Protein 8YEK (pdb70)

Secondary structure (DSSP, 8-state):
--HHHHHHHHHHHHHHHHHHHHHHHHHHH--TTTT--TTTTTS-GGGGHHHHHHHHHHHHHHHHHHHHH-SS--SHHHHTSTTHHHHHHHHHHHHHHHHHTT-SSHHHHHHHHHHHHHHHHHHHTS-TTHHHHHHHHHHHHHHHHHHHHHHHHHHHHHHHHHT--SHHHHHHHHHHHHHHHIIIIIHTHHHHHHHHSSSSS--S-HHHHHHHHHHHHHIIIIIHHHHHHHHHHTS-GGG-

B-factor: mean 72.35, std 12.86, range [10.11, 117.74]

InterPro domains:
  IPR001425 Archaeal/bacterial/fungal rhodopsins [PF01036] (45-233)
  IPR001425 Archaeal/bacterial/fungal rhodopsins [PR00251] (82-103)
  IPR001425 Archaeal/bacterial/fungal rhodopsins [PR00251] (181-199)
  IPR001425 Archaeal/bacterial/fungal rhodopsins [PR00251] (213-231)
  IPR001425 Archaeal/bacterial/fungal rhodopsins [PTHR28286] (66-281)
  IPR001425 Archaeal/bacterial/fungal rhodopsins [SM01021] (9-249)

Sequence (240 aa):
ASSAVITANWISFLAISASFIILLVISLRYKGPGGTESFYNGFKEQNMLTVFINLWCALAYFAKVLQSHSNDNGFAPLTVIPYVDYCTTCPLLTLDLLWCLDAPYKISSAVLVFTCLVIAVACSLAVAPFSYCWFAMGMVLFTFTYVFILSIVRQRLDFFTLCARDSNAKQSLKHLKTAVFIYFGIWLLFPLLWLLSYRAANVISNDINHIFHCILDVIAKSVYGFALLYFKMYFDKKLI

Foldseek 3Di:
DDPLLLVLLVVLLVLLVVLLVVLVVCQQPDQALVNPRNNPCVVVVLLCLLSVLSVLVSVLSVLVNVVVVDPDRGPCQSTPQPLSNVLVRVLSVQLSLCVLLVFPCSVVLSVLSSVLSVLLSCLVVDDPPVSVVSLVVSVVSVVVSLVVSVVRNVVSLVVLVVQQDDPLQVVLSVLSVVLVCLSNVLVVVVSVLCCDPCPPNHDDDPSVSSSSVSVSCSCNRSSNSVSSVSNSNRHDPVSD

Solvent-accessible surface area: 12789 Å² total; per-residue (Å²): 99,58,84,50,24,46,72,18,5,104,109,2,35,103,37,0,25,53,5,34,101,86,1,53,70,56,4,117,185,40,86,8,109,64,43,113,91,67,142,42,9,47,167,78,119,48,29,21,28,11,3,92,1,2,50,111,7,5,88,3,6,91,9,41,5,98,60,13,123,66,168,106,90,34,117,40,51,37,25,63,48,43,31,36,21,24,12,56,3,14,13,38,11,0,28,2,0,0,88,14,0,104,6,73,132,56,116,51,0,11,86,34,6,98,54,15,24,65,19,34,25,34,4,12,116,35,116,55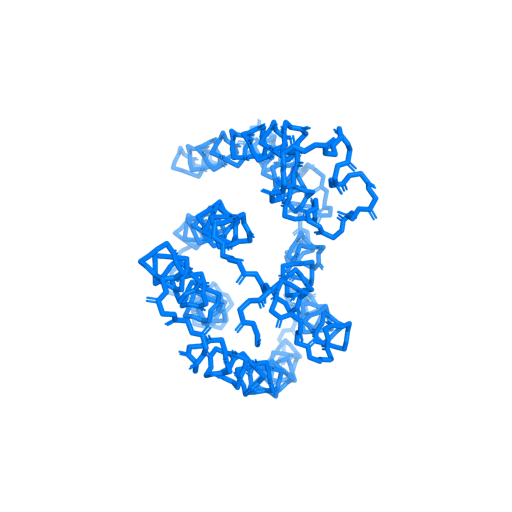,89,143,12,123,89,107,44,54,125,11,65,102,44,32,70,111,2,43,92,62,5,55,63,13,0,139,130,46,22,91,59,8,65,151,31,10,201,76,89,70,3,105,79,0,7,126,58,0,94,69,0,15,141,14,7,15,26,25,36,90,66,36,33,92,15,16,77,58,2,136,52,48,56,105,105,31,48,124,62,72,21,36,45,93,30,5,86,18,6,34,62,8,11,11,74,2,2,71,9,0,24,65,0,45,50,98,10,66,94,170,53,148

Radius of gyration: 18.87 Å;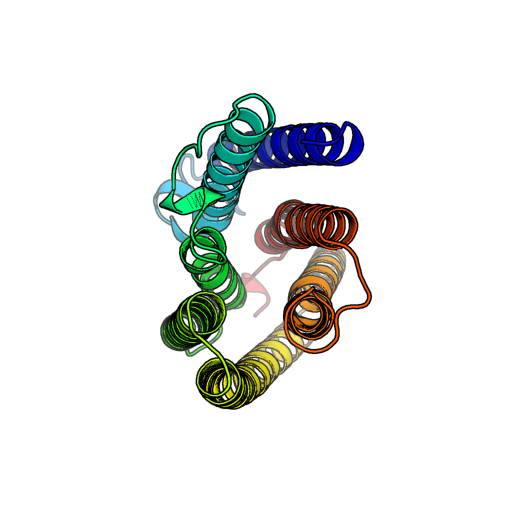 Cα contacts (8 Å, |Δi|>4): 259; chains: 1; bounding box: 39×28×55 Å

Organism: Guillardia theta (strain CCMP2712) (NCBI:txid905079)

Structure (mmCIF, N/CA/C/O backbone):
data_8YEK
#
_entry.id   8YEK
#
_cell.length_a   1.00
_cell.length_b   1.00
_cell.length_c   1.00
_cell.angle_alpha   90.00
_cell.angle_beta   90.00
_cell.angle_gamma   90.00
#
_symmetry.space_group_name_H-M   'P 1'
#
loop_
_entity.id
_entity.type
_entity.pdbx_description
1 polymer GtCCR2
2 non-polymer RETINAL
3 non-polymer 1,2-DIACYL-SN-GLYCERO-3-PHOSPHOCHOLINE
4 water water
#
loop_
_atom_site.group_PDB
_atom_site.id
_atom_site.type_symbol
_atom_site.label_atom_id
_atom_site.label_alt_id
_atom_site.label_comp_id
_atom_site.label_asym_id
_atom_site.label_entity_id
_atom_site.label_seq_id
_atom_site.pdbx_PDB_ins_code
_atom_site.Cartn_x
_atom_site.Cartn_y
_atom_site.Cartn_z
_atom_site.occupancy
_atom_site.B_iso_or_equiv
_atom_site.auth_seq_id
_atom_site.auth_comp_id
_atom_site.auth_asym_id
_atom_site.auth_atom_id
_atom_site.pdbx_PDB_model_num
ATOM 1 N N . ALA A 1 28 ? 118.550 113.586 111.214 1.00 83.69 3 ALA A N 1
ATOM 2 C CA . ALA A 1 28 ? 119.262 112.497 111.943 1.00 83.47 3 ALA A CA 1
ATOM 3 C C . ALA A 1 28 ? 118.485 111.187 111.806 1.00 83.49 3 ALA A C 1
ATOM 4 O O . ALA A 1 28 ? 117.313 111.198 111.363 1.00 83.53 3 ALA A O 1
ATOM 6 N N . SER A 1 29 ? 119.115 110.092 112.207 1.00 83.38 4 SER A N 1
ATOM 7 C CA . SER A 1 29 ? 118.506 108.745 112.156 1.00 83.42 4 SER A CA 1
ATOM 8 C C . SER A 1 29 ? 117.422 108.621 113.228 1.00 82.84 4 SER A C 1
ATOM 9 O O . SER A 1 29 ? 117.405 109.394 114.216 1.00 82.94 4 SER A O 1
ATOM 12 N N . SER A 1 30 ? 116.546 107.646 113.049 1.00 82.30 5 SER A N 1
ATOM 13 C CA . SER A 1 30 ? 115.454 107.359 114.011 1.00 82.12 5 SER A CA 1
ATOM 14 C C . SER A 1 30 ? 116.046 107.037 115.388 1.00 81.79 5 SER A C 1
ATOM 15 O O . SER A 1 30 ? 115.535 107.532 116.400 1.00 81.66 5 SER A O 1
ATOM 18 N N . ALA A 1 31 ? 117.091 106.222 115.433 1.00 81.30 6 ALA A N 1
ATOM 19 C CA . ALA A 1 31 ? 117.719 105.829 116.712 1.00 81.17 6 ALA A CA 1
ATOM 20 C C . ALA A 1 31 ? 118.283 107.073 117.406 1.00 80.54 6 ALA A C 1
ATOM 21 O O . ALA A 1 31 ? 118.107 107.213 118.627 1.00 80.29 6 ALA A O 1
ATOM 23 N N . VAL A 1 32 ? 118.931 107.954 116.655 1.00 79.64 7 VAL A N 1
ATOM 24 C CA . VAL A 1 32 ? 119.575 109.151 117.257 1.00 79.28 7 VAL A CA 1
ATOM 25 C C . VAL A 1 32 ? 118.493 110.040 117.871 1.00 79.01 7 VAL A C 1
ATOM 26 O O . VAL A 1 32 ? 118.650 110.482 119.021 1.00 79.34 7 VAL A O 1
ATOM 30 N N . ILE A 1 33 ? 117.427 110.293 117.134 1.00 78.15 8 ILE A N 1
ATOM 31 C CA . ILE A 1 33 ? 116.354 111.207 117.622 1.00 77.81 8 ILE A CA 1
ATOM 32 C C . ILE A 1 33 ? 115.653 110.553 118.813 1.00 76.83 8 ILE A C 1
ATOM 33 O O . ILE A 1 33 ? 115.330 111.266 119.779 1.00 76.94 8 ILE A O 1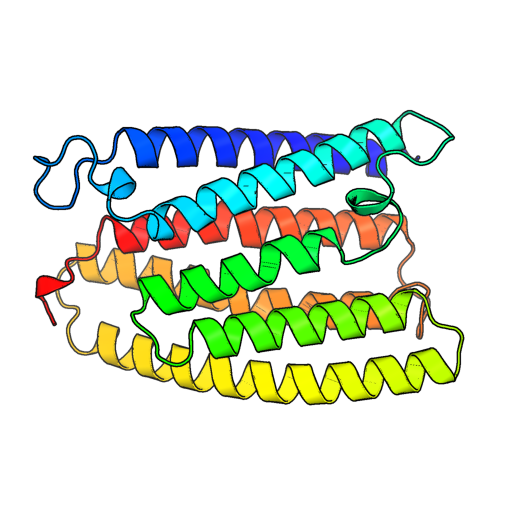
ATOM 38 N N . THR A 1 34 ? 115.426 109.248 118.758 1.00 75.38 9 THR A N 1
ATOM 39 C CA . THR A 1 34 ? 114.764 108.540 119.876 1.00 74.56 9 THR A CA 1
ATOM 40 C C . THR A 1 34 ? 115.633 108.644 121.130 1.00 73.74 9 THR A C 1
ATOM 41 O O . THR A 1 34 ? 115.092 108.936 122.213 1.00 73.49 9 THR A O 1
ATOM 45 N N . ALA A 1 35 ? 116.932 108.406 120.996 1.00 73.24 10 ALA A N 1
ATOM 46 C CA . ALA A 1 35 ? 117.860 108.483 122.147 1.00 72.94 10 ALA A CA 1
ATOM 47 C C . ALA A 1 35 ? 117.880 109.916 122.686 1.00 72.80 10 ALA A C 1
ATOM 48 O O . ALA A 1 35 ? 117.866 110.095 123.916 1.00 73.01 10 ALA A O 1
ATOM 50 N N . ASN A 1 36 ? 117.922 110.902 121.801 1.00 72.15 11 ASN A N 1
ATOM 51 C CA . ASN A 1 36 ? 117.943 112.320 122.236 1.00 71.68 11 ASN A CA 1
ATOM 52 C C . ASN A 1 36 ? 116.673 112.635 123.024 1.00 70.95 11 ASN A C 1
ATOM 53 O O . ASN A 1 36 ? 116.763 113.256 124.096 1.00 71.13 11 ASN A O 1
ATOM 58 N N . TRP A 1 37 ? 115.524 112.226 122.509 1.00 69.79 12 TRP A N 1
ATOM 59 C CA . TRP A 1 37 ? 114.238 112.493 123.199 1.00 69.38 12 TRP A CA 1
ATOM 60 C C . TRP A 1 37 ? 114.213 111.800 124.561 1.00 68.74 12 TRP A C 1
ATOM 61 O O . TRP A 1 37 ? 113.813 112.433 125.553 1.00 68.49 12 TRP A O 1
ATOM 72 N N . ILE A 1 38 ? 114.626 110.541 124.609 1.00 68.00 13 ILE A N 1
ATOM 73 C CA . ILE A 1 38 ? 114.592 109.777 125.886 1.00 67.27 13 ILE A CA 1
ATOM 74 C C . ILE A 1 38 ? 115.519 110.453 126.895 1.00 66.61 13 ILE A C 1
ATOM 75 O O . ILE A 1 38 ? 115.115 110.629 128.058 1.00 66.31 13 ILE A O 1
ATOM 80 N N . SER A 1 39 ? 116.724 110.814 126.474 1.00 66.16 14 SER A N 1
ATOM 81 C CA . SER A 1 39 ? 117.706 111.458 127.379 1.00 65.94 14 SER A CA 1
ATOM 82 C C . SER A 1 39 ? 117.150 112.798 127.870 1.00 65.67 14 SER A C 1
ATOM 83 O O . SER A 1 39 ? 117.240 113.091 129.069 1.00 65.90 14 SER A O 1
ATOM 86 N N . PHE A 1 40 ? 116.588 113.588 126.970 1.00 64.87 15 PHE A N 1
ATOM 87 C CA . PHE A 1 40 ? 116.048 114.912 127.350 1.00 64.62 15 PHE A CA 1
ATOM 88 C C . PHE A 1 40 ? 114.931 114.733 128.379 1.00 64.23 15 PHE A C 1
ATOM 89 O O . PHE A 1 40 ? 114.925 115.442 129.397 1.00 64.46 15 PHE A O 1
ATOM 97 N N . LEU A 1 41 ? 114.016 113.806 128.126 1.00 63.41 16 LEU A N 1
ATOM 98 C CA . LEU A 1 41 ? 112.888 113.576 129.066 1.00 63.26 16 LEU A CA 1
ATOM 99 C C . LEU A 1 41 ? 113.426 113.095 130.415 1.00 62.65 16 LEU A C 1
ATOM 100 O O . LEU A 1 41 ? 112.956 113.587 131.452 1.00 62.91 16 LEU A O 1
ATOM 105 N N . ALA A 1 42 ? 114.379 112.171 130.411 1.00 62.35 17 ALA A N 1
ATOM 106 C CA . ALA A 1 42 ? 114.926 111.615 131.671 1.00 62.18 17 ALA A CA 1
ATOM 107 C C . ALA A 1 42 ? 115.597 112.732 132.478 1.00 62.35 17 ALA A C 1
ATOM 108 O O . ALA A 1 42 ? 115.344 112.839 133.692 1.00 62.48 17 ALA A O 1
ATOM 110 N N . ILE A 1 43 ? 116.402 113.556 131.827 1.00 62.06 18 ILE A N 1
ATOM 111 C CA . ILE A 1 43 ? 117.144 114.623 132.551 1.00 61.99 18 ILE A CA 1
ATOM 112 C C . ILE A 1 43 ? 116.145 115.681 133.031 1.00 61.48 18 ILE A C 1
ATOM 113 O O . ILE A 1 43 ? 116.316 116.200 134.143 1.00 61.49 18 ILE A O 1
ATOM 118 N N . SER A 1 44 ? 115.132 115.999 132.238 1.00 60.65 19 SER A N 1
ATOM 119 C CA . SER A 1 44 ? 114.108 116.992 132.656 1.00 60.28 19 SER A CA 1
ATOM 120 C C . SER A 1 44 ? 113.366 116.477 133.895 1.00 60.05 19 SER A C 1
ATOM 121 O O . SER A 1 44 ? 113.185 117.243 134.858 1.00 60.22 19 SER A O 1
ATOM 124 N N . ALA A 1 45 ? 112.952 115.215 133.879 1.00 60.00 20 ALA A N 1
ATOM 125 C CA . ALA A 1 45 ? 112.223 114.623 135.023 1.00 60.43 20 ALA A CA 1
ATOM 126 C C . ALA A 1 45 ? 113.139 114.619 136.251 1.00 60.74 20 ALA A C 1
ATOM 127 O O . ALA A 1 45 ? 112.678 114.963 137.357 1.00 60.70 20 ALA A O 1
ATOM 129 N N . SER A 1 46 ? 114.399 114.260 136.064 1.00 61.19 21 SER A N 1
ATOM 130 C CA . SER A 1 46 ? 115.387 114.224 137.167 1.00 61.22 21 SER A CA 1
ATOM 131 C C . SER A 1 46 ? 115.580 115.633 137.743 1.00 60.77 21 SER A C 1
ATOM 132 O O . SER A 1 46 ? 115.589 115.748 138.969 1.00 60.79 21 SER A O 1
ATOM 135 N N . PHE A 1 47 ? 115.727 116.655 136.895 1.00 60.42 22 PHE A N 1
ATOM 136 C CA . PHE A 1 47 ? 115.870 118.073 137.332 1.00 60.39 22 PHE A CA 1
ATOM 137 C C . PHE A 1 47 ? 114.643 118.495 138.141 1.00 60.48 22 PHE A C 1
ATOM 138 O O . PHE A 1 47 ? 114.814 119.095 139.214 1.00 60.85 22 PHE A O 1
ATOM 146 N N . ILE A 1 48 ? 113.446 118.205 137.638 1.00 60.35 23 ILE A N 1
ATOM 147 C CA . ILE A 1 48 ? 112.195 118.661 138.311 1.00 60.46 23 ILE A CA 1
ATOM 148 C C . ILE A 1 48 ? 112.030 117.921 139.650 1.00 60.42 23 ILE A C 1
ATOM 149 O O . ILE A 1 48 ? 111.601 118.575 140.602 1.00 60.48 23 ILE A O 1
ATOM 154 N N . ILE A 1 49 ? 112.373 116.640 139.740 1.00 60.70 24 ILE A N 1
ATOM 155 C CA . ILE A 1 49 ? 112.262 115.896 141.027 1.00 61.25 24 ILE A CA 1
ATOM 156 C C . ILE A 1 49 ? 113.312 116.423 142.006 1.00 61.25 24 ILE A C 1
ATOM 157 O O . ILE A 1 49 ? 112.976 116.645 143.185 1.00 61.08 24 ILE A O 1
ATOM 162 N N . LEU A 1 50 ? 114.542 116.613 141.545 1.00 61.50 25 LEU A N 1
ATOM 163 C CA . LEU A 1 50 ? 115.630 117.094 142.436 1.00 61.77 25 LEU A CA 1
ATOM 164 C C . LEU A 1 50 ? 115.296 118.495 142.948 1.00 61.89 25 LEU A C 1
ATOM 165 O O . LEU A 1 50 ? 115.509 118.753 144.144 1.00 62.12 25 LEU A O 1
ATOM 170 N N . LEU A 1 51 ? 114.790 119.365 142.082 1.00 61.58 26 LEU A N 1
ATOM 171 C CA . LEU A 1 51 ? 114.435 120.744 142.502 1.00 61.70 26 LEU A CA 1
ATOM 172 C C . LEU A 1 51 ? 113.313 120.686 143.539 1.00 61.81 26 LEU A C 1
ATOM 173 O O . LEU A 1 51 ? 113.389 121.414 144.540 1.00 62.21 26 LEU A O 1
ATOM 178 N N . VAL A 1 52 ? 112.308 119.853 143.313 1.00 61.71 27 VAL A N 1
ATOM 179 C CA . VAL A 1 52 ? 111.172 119.754 144.268 1.00 62.19 27 VAL A CA 1
ATOM 180 C C . VAL A 1 52 ? 111.703 119.252 145.612 1.00 62.41 27 VAL A C 1
ATOM 181 O O . VAL A 1 52 ? 111.336 119.824 146.657 1.00 62.59 27 VAL A O 1
ATOM 185 N N . ILE A 1 53 ? 112.550 118.235 145.591 1.00 63.03 28 ILE A N 1
ATOM 186 C CA . ILE A 1 53 ? 113.078 117.652 146.853 1.00 63.58 28 ILE A CA 1
ATOM 187 C C . ILE A 1 53 ? 113.913 118.709 147.577 1.00 63.94 28 ILE A C 1
ATOM 188 O O . ILE A 1 53 ? 113.762 118.856 148.805 1.00 64.25 28 ILE A O 1
ATOM 193 N N . SER A 1 54 ? 114.761 119.425 146.852 1.00 64.30 29 SER A N 1
ATOM 194 C CA . SER A 1 54 ? 115.633 120.459 147.464 1.00 64.76 29 SER A CA 1
ATOM 195 C C . SER A 1 54 ? 114.768 121.565 148.077 1.00 64.95 29 SER A C 1
ATOM 196 O O . SER A 1 54 ? 115.046 121.987 149.212 1.00 65.45 29 SER A O 1
ATOM 199 N N . LEU A 1 55 ? 113.750 122.021 147.357 1.00 65.11 30 LEU A N 1
ATOM 200 C CA . LEU A 1 55 ? 112.883 123.111 147.873 1.00 64.95 30 LEU A CA 1
ATOM 201 C C . LEU A 1 55 ? 112.109 122.631 149.102 1.00 65.75 30 LEU A C 1
ATOM 202 O O . LEU A 1 55 ? 111.969 123.425 150.048 1.00 65.81 30 LEU A O 1
ATOM 207 N N . ARG A 1 56 ? 111.642 121.389 149.098 1.00 66.80 31 ARG A N 1
ATOM 208 C CA . ARG A 1 56 ? 110.836 120.857 150.224 1.00 67.87 31 ARG A CA 1
ATOM 209 C C . ARG A 1 56 ? 111.727 120.377 151.370 1.00 68.78 31 ARG A C 1
ATOM 210 O O . ARG A 1 56 ? 111.174 120.112 152.450 1.00 69.35 31 ARG A O 1
ATOM 218 N N . TYR A 1 57 ? 113.033 120.247 151.162 1.00 69.56 32 TYR A N 1
ATOM 219 C CA . TYR A 1 57 ? 113.936 119.741 152.220 1.00 70.44 32 TYR A CA 1
ATOM 220 C C . TYR A 1 57 ? 114.037 120.777 153.339 1.00 70.87 32 TYR A C 1
ATOM 221 O O . TYR A 1 57 ? 114.264 121.964 153.068 1.00 71.58 32 TYR A O 1
ATOM 230 N N . LYS A 1 58 ? 113.886 120.326 154.576 1.00 72.46 33 LYS A N 1
ATOM 231 C CA . LYS A 1 58 ? 113.869 121.224 155.757 1.00 73.60 33 LYS A CA 1
ATOM 232 C C . LYS A 1 58 ? 115.082 120.981 156.655 1.00 74.42 33 LYS A C 1
ATOM 233 O O . LYS A 1 58 ? 115.051 121.418 157.813 1.00 74.68 33 LYS A O 1
ATOM 239 N N . GLY A 1 59 ? 116.118 120.318 156.156 1.00 75.48 34 GLY A N 1
ATOM 240 C CA . GLY A 1 59 ? 117.333 120.088 156.943 1.00 76.09 34 GLY A CA 1
ATOM 241 C C . GLY A 1 59 ? 117.215 118.846 157.808 1.00 76.82 34 GLY A C 1
ATOM 242 O O . GLY A 1 59 ? 116.149 118.243 157.929 1.00 76.99 34 GLY A O 1
ATOM 243 N N . PRO A 1 60 ? 118.326 118.426 158.440 1.00 77.63 35 PRO A N 1
ATOM 244 C CA . PRO A 1 60 ? 118.291 117.236 159.289 1.00 78.01 35 PRO A CA 1
ATOM 245 C C . PRO A 1 60 ? 117.289 117.347 160.449 1.00 78.55 35 PRO A C 1
ATOM 246 O O . PRO A 1 60 ? 116.653 116.357 160.783 1.00 79.10 35 PRO A O 1
ATOM 250 N N . GLY A 1 61 ? 117.148 118.550 161.008 1.00 78.80 36 GLY A N 1
ATOM 251 C CA . GLY A 1 61 ? 116.231 118.839 162.123 1.00 78.94 36 GLY A CA 1
ATOM 252 C C . GLY A 1 61 ? 114.785 118.967 161.686 1.00 79.00 36 GLY A C 1
ATOM 253 O O . GLY A 1 61 ? 113.900 118.905 162.565 1.00 78.97 36 GLY A O 1
ATOM 254 N N . GLY A 1 62 ? 114.529 119.193 160.397 1.00 78.94 37 GLY A N 1
ATOM 255 C CA . GLY A 1 62 ? 113.160 119.402 159.893 1.00 79.30 37 GLY A CA 1
ATOM 256 C C . GLY A 1 62 ? 112.519 120.660 160.456 1.00 79.80 37 GLY A C 1
ATOM 257 O O . GLY A 1 62 ? 111.326 120.619 160.799 1.00 80.26 37 GLY A O 1
ATOM 258 N N . THR A 1 63 ? 113.277 121.744 160.572 1.00 79.88 38 THR A N 1
ATOM 259 C CA . THR A 1 63 ? 112.754 123.026 161.108 1.00 80.23 38 THR A CA 1
ATOM 260 C C . THR A 1 63 ? 113.142 124.227 160.251 1.00 80.20 38 THR A C 1
ATOM 261 O O . THR A 1 63 ? 112.535 125.287 160.449 1.00 81.01 38 THR A O 1
ATOM 265 N N . GLU A 1 64 ? 114.107 124.103 159.348 1.00 79.81 39 GLU A N 1
ATOM 266 C CA . GLU A 1 64 ? 114.550 125.240 158.507 1.00 79.81 39 GLU A CA 1
ATOM 267 C C . GLU A 1 64 ? 113.729 125.250 157.222 1.00 78.70 39 GLU A C 1
ATOM 268 O O . GLU A 1 64 ? 113.798 124.279 156.450 1.00 78.32 39 GLU A O 1
ATOM 274 N N . SER A 1 65 ? 112.983 126.320 156.993 1.00 77.80 40 SER A N 1
ATOM 275 C CA . SER A 1 65 ? 112.110 126.439 155.799 1.00 77.19 40 SER A CA 1
ATOM 276 C C . SER A 1 65 ? 112.964 126.570 154.533 1.00 76.10 40 SER A C 1
ATOM 277 O O . SER A 1 65 ? 112.528 126.113 153.468 1.00 76.20 40 SER A O 1
ATOM 280 N N . PHE A 1 66 ? 114.133 127.193 154.635 1.00 74.37 41 PHE A N 1
ATOM 281 C CA . PHE A 1 66 ? 115.017 127.450 153.472 1.00 73.69 41 PHE A CA 1
ATOM 282 C C . PHE A 1 66 ? 116.409 126.908 153.768 1.00 72.97 41 PHE A C 1
ATOM 283 O O . PHE A 1 66 ? 117.409 127.613 153.580 1.00 73.13 41 PHE A O 1
ATOM 291 N N . TYR A 1 67 ? 116.487 125.664 154.211 1.00 71.60 42 TYR A N 1
ATOM 292 C CA . TYR A 1 67 ? 117.788 125.048 154.561 1.00 70.53 42 TYR A CA 1
ATOM 293 C C . TYR A 1 67 ? 118.754 125.142 153.376 1.00 69.64 42 TYR A C 1
ATOM 294 O O . TYR A 1 67 ? 119.899 125.585 153.554 1.00 69.82 42 TYR A O 1
ATOM 303 N N . ASN A 1 68 ? 118.300 124.747 152.198 1.00 68.65 43 ASN A N 1
ATOM 304 C CA . ASN A 1 68 ? 119.145 124.787 150.980 1.00 67.71 43 ASN A CA 1
ATOM 305 C C . ASN A 1 68 ? 119.284 126.211 150.449 1.00 67.35 43 ASN A C 1
ATOM 306 O O . ASN A 1 68 ? 120.206 126.446 149.656 1.00 67.10 43 ASN A O 1
ATOM 311 N N . GLY A 1 69 ? 118.394 127.123 150.826 1.00 67.90 44 GLY A N 1
ATOM 312 C CA . GLY A 1 69 ? 118.495 128.529 150.385 1.00 67.28 44 GLY A CA 1
ATOM 313 C C . GLY A 1 69 ? 119.776 129.188 150.863 1.00 66.66 44 GLY A C 1
ATOM 314 O O . GLY A 1 69 ? 120.401 129.905 150.098 1.00 66.60 44 GLY A O 1
ATOM 315 N N . PHE A 1 70 ? 120.156 128.956 152.110 1.00 66.60 45 PHE A N 1
ATOM 316 C CA . PHE A 1 70 ? 121.386 129.531 152.705 1.00 66.63 45 PHE A CA 1
ATOM 317 C C . PHE A 1 70 ? 122.591 128.624 152.449 1.00 66.07 45 PHE A C 1
ATOM 318 O O . PHE A 1 70 ? 123.713 129.023 152.789 1.00 66.49 45 PHE A O 1
ATOM 326 N N . LYS A 1 71 ? 122.374 127.430 151.903 1.00 65.70 46 LYS A N 1
ATOM 327 C CA . LYS A 1 71 ? 123.466 126.509 151.498 1.00 65.04 46 LYS A CA 1
ATOM 328 C C . LYS A 1 71 ? 123.241 126.160 150.035 1.00 64.26 46 LYS A C 1
ATOM 329 O O . LYS A 1 71 ? 122.635 125.128 149.740 1.00 64.85 46 LYS A O 1
ATOM 335 N N . GLU A 1 72 ? 123.718 127.019 149.146 1.00 63.83 47 GLU A N 1
ATOM 336 C CA . GLU A 1 72 ? 123.433 126.896 147.695 1.00 63.63 47 GLU A CA 1
ATOM 337 C C . GLU A 1 72 ? 124.254 125.777 147.056 1.00 63.11 47 GLU A C 1
ATOM 338 O O . GLU A 1 72 ? 123.866 125.343 145.964 1.00 63.36 47 GLU A O 1
ATOM 344 N N . GLN A 1 73 ? 125.331 125.325 147.682 1.00 63.03 48 GLN A N 1
ATOM 345 C CA . GLN A 1 73 ? 126.121 124.201 147.112 1.00 62.67 48 GLN A CA 1
ATOM 346 C C . GLN A 1 73 ? 125.237 122.962 146.936 1.00 62.94 48 GLN A C 1
ATOM 347 O O . GLN A 1 73 ? 125.395 122.260 145.931 1.00 63.25 48 GLN A O 1
ATOM 353 N N . ASN A 1 74 ? 124.307 122.732 147.851 1.00 62.58 49 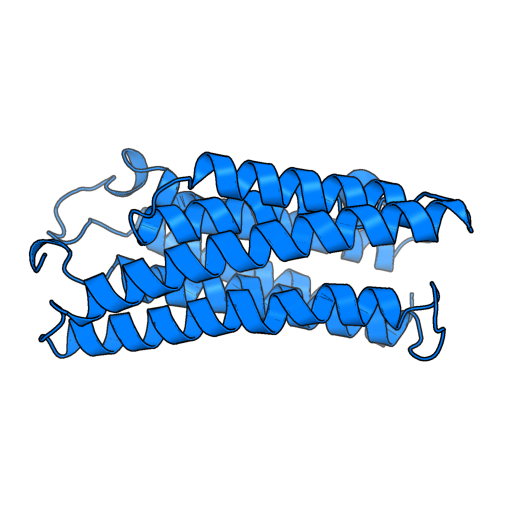ASN A N 1
ATOM 354 C CA . ASN A 1 74 ? 123.385 121.578 147.753 1.00 62.50 49 ASN A CA 1
ATOM 355 C C . ASN A 1 74 ? 122.506 121.677 146.506 1.00 62.35 49 ASN A C 1
ATOM 356 O O . ASN A 1 74 ? 121.988 120.643 146.073 1.00 63.26 49 ASN A O 1
ATOM 361 N N . MET A 1 75 ? 122.356 122.864 145.939 1.00 61.72 50 MET A N 1
ATOM 362 C CA . MET A 1 75 ? 121.544 123.054 144.718 1.00 61.43 50 MET A CA 1
ATOM 363 C C . MET A 1 75 ? 122.382 122.791 143.466 1.00 60.63 50 MET A C 1
ATOM 364 O O . MET A 1 75 ? 121.782 122.668 142.381 1.00 61.05 50 MET A O 1
ATOM 369 N N . LEU A 1 76 ? 123.701 122.687 143.595 1.00 60.54 51 LEU A N 1
ATOM 370 C CA . LEU A 1 76 ? 124.574 122.562 142.399 1.00 60.68 51 LEU A CA 1
ATOM 371 C C . LEU A 1 76 ? 124.049 121.442 141.497 1.00 60.21 51 LEU A C 1
ATOM 372 O O . LEU A 1 76 ? 123.796 121.701 140.301 1.00 60.36 51 LEU A O 1
ATOM 377 N N . THR A 1 77 ? 123.842 120.254 142.064 1.00 59.77 52 THR A N 1
ATOM 378 C CA . THR A 1 77 ? 123.318 119.069 141.344 1.00 60.02 52 THR A CA 1
ATOM 379 C C . THR A 1 77 ? 122.152 119.459 140.460 1.00 59.77 52 THR A C 1
ATOM 380 O O . THR A 1 77 ? 122.131 119.106 139.271 1.00 59.65 52 THR A O 1
ATOM 384 N N . VAL A 1 78 ? 121.188 120.109 141.085 1.00 59.73 53 VAL A N 1
ATOM 385 C CA . VAL A 1 78 ? 119.959 120.541 140.388 1.00 59.91 53 VAL A CA 1
ATOM 386 C C . VAL A 1 78 ? 120.370 121.358 139.165 1.00 59.50 53 VAL A C 1
ATOM 387 O O . VAL A 1 78 ? 120.063 120.953 138.029 1.00 59.55 53 VAL A O 1
ATOM 391 N N . PHE A 1 79 ? 121.091 122.445 139.377 1.00 59.41 54 PHE A N 1
ATOM 392 C CA . PHE A 1 79 ? 121.523 123.310 138.253 1.00 59.47 54 PHE A CA 1
ATOM 393 C C . PHE A 1 79 ? 122.200 122.458 137.184 1.00 58.86 54 PHE A C 1
ATOM 394 O O . PHE A 1 79 ? 121.829 122.568 136.006 1.00 58.70 54 PHE A O 1
ATOM 402 N N . ILE A 1 80 ? 123.135 121.609 137.585 1.00 59.08 55 ILE A N 1
ATOM 403 C CA . ILE A 1 80 ? 123.821 120.726 136.606 1.00 58.98 55 ILE A CA 1
ATOM 404 C C . ILE A 1 80 ? 122.759 120.069 135.727 1.00 58.48 55 ILE A C 1
ATOM 405 O O . ILE A 1 80 ? 122.739 120.302 134.504 1.00 59.04 55 ILE A O 1
ATOM 410 N N . ASN A 1 81 ? 121.869 119.309 136.340 1.00 58.17 56 ASN A N 1
ATOM 411 C CA . ASN A 1 81 ? 120.820 118.605 135.568 1.00 58.16 56 ASN A CA 1
ATOM 412 C C . ASN A 1 81 ? 120.122 119.594 134.637 1.00 57.30 56 ASN A C 1
ATOM 413 O O . ASN A 1 81 ? 120.048 119.339 133.425 1.00 57.59 56 ASN A O 1
ATOM 418 N N . LEU A 1 82 ? 119.675 120.719 135.174 1.00 57.12 57 LEU A N 1
ATOM 419 C CA . LEU A 1 82 ? 118.958 121.712 134.341 1.00 57.22 57 LEU A CA 1
ATOM 420 C C . LEU A 1 82 ? 119.803 122.034 133.109 1.00 57.17 57 LEU A C 1
ATOM 421 O O . LEU A 1 82 ? 119.317 121.862 131.980 1.00 56.94 57 LEU A O 1
ATOM 426 N N . TRP A 1 83 ? 121.046 122.439 133.312 1.00 57.69 58 TRP A N 1
ATOM 427 C CA . TRP A 1 83 ? 121.919 122.760 132.160 1.00 58.08 58 TRP A CA 1
ATOM 428 C C . TRP A 1 83 ? 121.968 121.569 131.210 1.00 58.57 58 TRP A C 1
ATOM 429 O O . TRP A 1 83 ? 121.683 121.735 130.014 1.00 59.27 58 TRP A O 1
ATOM 440 N N . CYS A 1 84 ? 122.250 120.391 131.736 1.00 59.23 59 CYS A N 1
ATOM 441 C CA . CYS A 1 84 ? 122.270 119.174 130.897 1.00 59.85 59 CYS A CA 1
ATOM 442 C C . CYS A 1 84 ? 120.963 119.090 130.105 1.00 59.59 59 CYS A C 1
ATOM 443 O O . CYS A 1 84 ? 121.006 118.993 128.865 1.00 59.91 59 CYS A O 1
ATOM 446 N N . ALA A 1 85 ? 119.832 119.196 130.788 1.00 59.87 60 ALA A N 1
ATOM 447 C CA . ALA A 1 85 ? 118.521 119.136 130.107 1.00 59.86 60 ALA A CA 1
ATOM 448 C C . ALA A 1 85 ? 118.515 120.140 128.954 1.00 60.11 60 ALA A C 1
ATOM 449 O O . ALA A 1 85 ? 118.266 119.747 127.797 1.00 59.92 60 ALA A O 1
ATOM 451 N N . LEU A 1 86 ? 118.846 121.389 129.246 1.00 60.71 61 LEU A N 1
ATOM 452 C CA . LEU A 1 86 ? 118.840 122.427 128.190 1.00 61.21 61 LEU A CA 1
ATOM 453 C C . LEU A 1 86 ? 119.690 121.955 127.015 1.00 61.73 61 LEU A C 1
ATOM 454 O O . LEU A 1 86 ? 119.202 121.968 125.875 1.00 61.99 61 LEU A O 1
ATOM 459 N N . ALA A 1 87 ? 120.903 121.494 127.283 1.00 62.79 62 ALA A N 1
ATOM 460 C CA . ALA A 1 87 ? 121.788 121.015 126.201 1.00 63.55 62 ALA A CA 1
ATOM 461 C C . ALA A 1 87 ? 121.031 119.990 125.356 1.00 64.12 62 ALA A C 1
ATOM 462 O O . ALA A 1 87 ? 120.908 120.172 124.130 1.00 65.37 62 ALA A O 1
ATOM 464 N N . TYR A 1 88 ? 120.483 118.969 125.995 1.00 64.41 63 TYR A N 1
ATOM 465 C CA . TYR A 1 88 ? 119.779 117.909 125.243 1.00 64.82 63 TYR A CA 1
ATOM 466 C C . TYR A 1 88 ? 118.591 118.496 124.493 1.00 65.04 63 TYR A C 1
ATOM 467 O O . TYR A 1 88 ? 118.354 118.102 123.346 1.00 65.05 63 TYR A O 1
ATOM 476 N N . PHE A 1 89 ? 117.882 119.436 125.098 1.00 65.75 64 PHE A N 1
ATOM 477 C CA . PHE A 1 89 ? 116.783 120.115 124.382 1.00 65.80 64 PHE A CA 1
ATOM 478 C C . PHE A 1 89 ? 117.307 120.651 123.049 1.00 66.15 64 PHE A C 1
ATOM 479 O O . PHE A 1 89 ? 116.720 120.363 121.995 1.00 65.63 64 PHE A O 1
ATOM 487 N N . ALA A 1 90 ? 118.421 121.374 123.085 1.00 66.85 65 ALA A N 1
ATOM 488 C CA . ALA A 1 90 ? 119.040 121.894 121.846 1.00 67.52 65 ALA A CA 1
ATOM 489 C C . ALA A 1 90 ? 119.273 120.731 120.878 1.00 68.09 65 ALA A C 1
ATOM 490 O O . ALA A 1 90 ? 118.876 120.826 119.700 1.00 68.69 65 ALA A O 1
ATOM 492 N N . LYS A 1 91 ? 119.863 119.650 121.369 1.00 69.11 66 LYS A N 1
ATOM 493 C CA . LYS A 1 91 ? 120.106 118.464 120.515 1.00 70.27 66 LYS A CA 1
ATOM 494 C C . LYS A 1 91 ? 118.798 118.034 119.854 1.00 70.76 66 LYS A C 1
ATOM 495 O O . LYS A 1 91 ? 118.778 117.822 118.631 1.00 71.07 66 LYS A O 1
ATOM 501 N N . VAL A 1 92 ? 117.726 117.962 120.620 1.00 71.44 67 VAL A N 1
ATOM 502 C CA . VAL A 1 92 ? 116.421 117.536 120.055 1.00 72.02 67 VAL A CA 1
ATOM 503 C C . VAL A 1 92 ? 116.071 118.461 118.890 1.00 72.60 67 VAL A C 1
ATOM 504 O O . VAL A 1 92 ? 115.707 117.969 117.810 1.00 72.55 67 VAL A O 1
ATOM 508 N N . LEU A 1 93 ? 116.215 119.763 119.082 1.00 73.49 68 LEU A N 1
ATOM 509 C CA . LEU A 1 93 ? 115.934 120.710 117.978 1.00 74.64 68 LEU A CA 1
ATOM 510 C C . LEU A 1 93 ? 116.868 120.424 116.804 1.00 76.29 68 LEU A C 1
ATOM 511 O O . LEU A 1 93 ? 116.381 120.325 115.661 1.00 76.74 68 LEU A O 1
ATOM 516 N N . GLN A 1 94 ? 118.151 120.227 117.077 1.00 77.67 69 GLN A N 1
ATOM 517 C CA . GLN A 1 94 ? 119.122 119.924 115.999 1.00 78.61 69 GLN A CA 1
ATOM 518 C C . GLN A 1 94 ? 118.740 118.597 115.339 1.00 79.41 69 GLN A C 1
ATOM 519 O O . GLN A 1 94 ? 119.086 118.387 114.172 1.00 79.77 69 GLN A O 1
ATOM 525 N N . SER A 1 95 ? 118.045 117.730 116.061 1.00 80.42 70 SER A N 1
ATOM 526 C CA . SER A 1 95 ? 117.620 116.417 115.524 1.00 81.15 70 SER A CA 1
ATOM 527 C C . SER A 1 95 ? 116.480 116.574 114.515 1.00 82.75 70 SER A C 1
ATOM 528 O O . SER A 1 95 ? 116.230 115.619 113.772 1.00 82.67 70 SER A O 1
ATOM 531 N N . HIS A 1 96 ? 115.792 117.712 114.494 1.00 84.26 71 HIS A N 1
ATOM 532 C CA . HIS A 1 96 ? 114.604 117.905 113.624 1.00 85.82 71 HIS A CA 1
ATOM 533 C C . HIS A 1 96 ? 114.838 118.979 112.563 1.00 87.82 71 HIS A C 1
ATOM 534 O O . HIS A 1 96 ? 113.901 119.255 111.803 1.00 88.39 71 HIS A O 1
ATOM 541 N N . SER A 1 97 ? 116.024 119.573 112.503 1.00 89.84 72 SER A N 1
ATOM 542 C CA . SER A 1 97 ? 116.342 120.629 111.517 1.00 91.84 72 SER A CA 1
ATOM 543 C C . SER A 1 97 ? 117.658 120.306 110.820 1.00 93.51 72 SER A C 1
ATOM 544 O O . SER A 1 97 ? 118.581 119.772 111.464 1.00 93.71 72 SER A O 1
ATOM 547 N N . ASN A 1 98 ? 117.750 120.675 109.553 1.00 95.53 73 ASN A N 1
ATOM 548 C CA . ASN A 1 98 ? 118.981 120.496 108.749 1.00 96.92 73 ASN A CA 1
ATOM 549 C C . ASN A 1 98 ? 120.053 121.508 109.157 1.00 97.34 73 ASN A C 1
ATOM 550 O O . ASN A 1 98 ? 121.218 121.314 108.771 1.00 97.48 73 ASN A O 1
ATOM 555 N N . ASP A 1 99 ? 119.687 122.560 109.883 1.00 97.59 74 ASP A N 1
ATOM 556 C CA . ASP A 1 99 ? 120.635 123.611 110.298 1.00 97.75 74 ASP A CA 1
ATOM 557 C C . ASP A 1 99 ? 121.045 123.400 111.753 1.00 96.81 74 ASP A C 1
ATOM 558 O O . ASP A 1 99 ? 120.239 122.928 112.567 1.00 96.63 74 ASP A O 1
ATOM 563 N N . ASN A 1 100 ? 122.266 123.792 112.066 1.00 95.37 75 ASN A N 1
ATOM 564 C CA . ASN A 1 100 ? 122.796 123.670 113.440 1.00 94.55 75 ASN A CA 1
ATOM 565 C C . ASN A 1 100 ? 121.954 124.513 114.393 1.00 93.00 75 ASN A C 1
ATOM 566 O O . ASN A 1 100 ? 121.580 125.647 114.053 1.00 93.45 75 ASN A O 1
ATOM 571 N N . GLY A 1 101 ? 121.679 123.969 115.570 1.00 90.44 76 GLY A N 1
ATOM 572 C CA . GLY A 1 101 ? 120.927 124.686 116.613 1.00 88.44 76 GLY A CA 1
ATOM 573 C C . GLY A 1 101 ? 121.827 125.614 117.406 1.00 86.31 76 GLY A C 1
ATOM 574 O O . GLY A 1 101 ? 122.644 126.360 116.817 1.00 86.05 76 GLY A O 1
ATOM 575 N N . PHE A 1 102 ? 121.709 125.558 118.725 1.00 83.90 77 PHE A N 1
ATOM 576 C CA . PHE A 1 102 ? 122.565 126.354 119.627 1.00 82.04 77 PHE A CA 1
ATOM 577 C C . PHE A 1 102 ? 123.990 125.817 119.531 1.00 81.66 77 PHE A C 1
ATOM 578 O O . PHE A 1 102 ? 124.295 124.768 120.111 1.00 82.33 77 PHE A O 1
ATOM 586 N N . ALA A 1 103 ? 124.846 126.526 118.809 1.00 80.42 78 ALA A N 1
ATOM 587 C CA . ALA A 1 103 ? 126.210 126.037 118.500 1.00 79.28 78 ALA A CA 1
ATOM 588 C C . ALA A 1 103 ? 126.972 125.663 119.772 1.00 78.42 78 ALA A C 1
ATOM 589 O O . ALA A 1 103 ? 127.599 124.601 119.804 1.00 78.17 78 ALA A O 1
ATOM 591 N N . PRO A 1 104 ? 126.982 126.484 120.846 1.00 77.16 79 PRO A N 1
ATOM 592 C CA . PRO A 1 104 ? 127.777 126.130 122.022 1.00 76.69 79 PRO A CA 1
ATOM 593 C C . PRO A 1 104 ? 127.424 124.764 122.629 1.00 76.72 79 PRO A C 1
ATOM 594 O O . PRO A 1 104 ? 128.311 124.091 123.128 1.00 76.49 79 PRO A O 1
ATOM 598 N N . LEU A 1 105 ? 126.157 124.365 122.554 1.00 76.86 80 LEU A N 1
ATOM 599 C CA . LEU A 1 105 ? 125.697 123.106 123.193 1.00 77.10 80 LEU A CA 1
ATOM 600 C C . LEU A 1 105 ? 125.504 121.984 122.174 1.00 77.36 80 LEU A C 1
ATOM 601 O O . LEU A 1 105 ? 125.221 120.856 122.608 1.00 77.17 80 LEU A O 1
ATOM 606 N N . THR A 1 106 ? 125.625 122.254 120.882 1.00 78.20 81 THR A N 1
ATOM 607 C CA . THR A 1 106 ? 125.391 121.216 119.847 1.00 78.99 81 THR A CA 1
ATOM 608 C C . THR A 1 106 ? 126.564 121.095 118.882 1.00 79.24 81 THR A C 1
ATOM 609 O O . THR A 1 106 ? 126.872 119.968 118.481 1.00 79.32 81 THR A O 1
ATOM 613 N N . VAL A 1 107 ? 127.184 122.200 118.495 1.00 79.51 82 VAL A N 1
ATOM 614 C CA . VAL A 1 107 ? 128.231 122.178 117.441 1.00 79.43 82 VAL A CA 1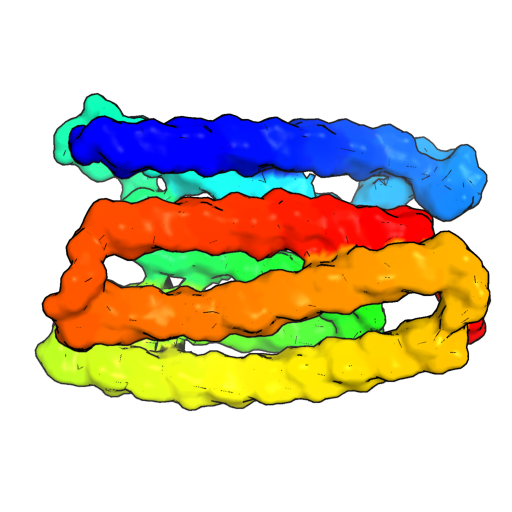
ATOM 615 C C . VAL A 1 107 ? 129.584 121.889 118.082 1.00 78.24 82 VAL A C 1
ATOM 616 O O . VAL A 1 107 ? 130.203 120.865 117.742 1.00 78.05 82 VAL A O 1
ATOM 620 N N . ILE A 1 108 ? 130.036 122.766 118.966 1.00 76.87 83 ILE A N 1
ATOM 621 C CA . ILE A 1 108 ? 131.371 122.606 119.596 1.00 75.82 83 ILE A CA 1
ATOM 622 C C . ILE A 1 108 ? 131.254 121.481 120.612 1.00 74.54 83 ILE A C 1
ATOM 623 O O . ILE A 1 108 ? 130.488 121.590 121.570 1.00 74.39 83 ILE A O 1
ATOM 628 N N . PRO A 1 109 ? 131.992 120.365 120.449 1.00 73.55 84 PRO A N 1
ATOM 629 C CA . PRO A 1 109 ? 131.901 119.278 121.418 1.00 72.55 84 PRO A CA 1
ATOM 630 C C . PRO A 1 109 ? 132.527 119.637 122.770 1.00 70.56 84 PRO A C 1
ATOM 631 O O . PRO A 1 109 ? 133.409 120.473 122.854 1.00 70.27 84 PRO A O 1
ATOM 635 N N . TYR A 1 110 ? 132.006 119.011 123.819 1.00 68.94 85 TYR A N 1
ATOM 636 C CA . TYR A 1 110 ? 132.553 119.048 125.199 1.00 68.01 85 TYR A CA 1
ATOM 637 C C . TYR A 1 110 ? 132.343 120.406 125.869 1.00 67.17 85 TYR A C 1
ATOM 638 O O . TYR A 1 110 ? 132.797 120.565 127.012 1.00 66.67 85 TYR A O 1
ATOM 647 N N . VAL A 1 111 ? 131.670 121.350 125.227 1.00 66.52 86 VAL A N 1
ATOM 648 C CA . VAL A 1 111 ? 131.416 122.664 125.874 1.00 66.60 86 VAL A CA 1
ATOM 649 C C . VAL A 1 111 ? 130.390 122.479 126.994 1.00 66.40 86 VAL A C 1
ATOM 650 O O . VAL A 1 111 ? 130.583 123.023 128.093 1.00 66.54 86 VAL A O 1
ATOM 654 N N . ASP A 1 112 ? 129.330 121.740 126.732 1.00 66.22 87 ASP A N 1
ATOM 655 C CA . ASP A 1 112 ? 128.348 121.401 127.791 1.00 66.82 87 ASP A CA 1
ATOM 656 C C . ASP A 1 112 ? 129.071 120.675 128.926 1.00 66.52 87 ASP A C 1
ATOM 657 O O . ASP A 1 112 ? 128.786 120.951 130.103 1.00 66.14 87 ASP A O 1
ATOM 662 N N . TYR A 1 113 ? 129.982 119.780 128.585 1.00 66.07 88 TYR A N 1
ATOM 663 C CA . TYR A 1 113 ? 130.805 119.099 129.610 1.00 65.60 88 TYR A CA 1
ATOM 664 C C . TYR A 1 113 ? 131.690 120.111 130.327 1.00 64.41 88 TYR A C 1
ATOM 665 O O . TYR A 1 113 ? 131.809 120.041 131.556 1.00 63.99 88 TYR A O 1
ATOM 674 N N . CYS A 1 114 ? 132.282 121.038 129.590 1.00 63.27 89 CYS A N 1
ATOM 675 C CA . CYS A 1 114 ? 133.077 122.132 130.208 1.00 62.90 89 CYS A CA 1
ATOM 676 C C . CYS A 1 114 ? 132.233 122.831 131.280 1.00 62.51 89 CYS A C 1
ATOM 677 O O . CYS A 1 114 ? 132.761 123.156 132.353 1.00 62.80 89 CYS A O 1
ATOM 680 N N . THR A 1 115 ? 130.956 123.040 131.007 1.00 61.98 90 THR A N 1
ATOM 681 C CA . THR A 1 115 ? 130.074 123.768 131.948 1.00 61.89 90 THR A CA 1
ATOM 682 C C . THR A 1 115 ? 129.677 122.870 133.119 1.00 61.48 90 THR A C 1
ATOM 683 O O . THR A 1 115 ? 129.575 123.371 134.248 1.00 61.45 90 THR A O 1
ATOM 687 N N . THR A 1 116 ? 129.441 121.590 132.869 1.00 61.37 91 THR A N 1
ATOM 688 C CA . THR A 1 116 ? 128.812 120.690 133.868 1.00 61.50 91 THR A CA 1
ATOM 689 C C . THR A 1 116 ? 129.841 119.974 134.744 1.00 60.94 91 THR A C 1
ATOM 690 O O . THR A 1 116 ? 129.723 120.041 135.978 1.00 60.68 91 THR A O 1
ATOM 694 N N . CYS A 1 117 ? 130.800 119.277 134.152 1.00 60.62 92 CYS A N 1
ATOM 695 C CA . CYS A 1 117 ? 131.686 118.366 134.920 1.00 60.72 92 CYS A CA 1
ATOM 696 C C . CYS A 1 117 ? 132.402 119.090 136.060 1.00 60.37 92 CYS A C 1
ATOM 697 O O . CYS A 1 117 ? 132.495 118.534 137.155 1.00 60.66 92 CYS A O 1
ATOM 700 N N . PRO A 1 118 ? 132.949 120.313 135.876 1.00 58.89 93 PRO A N 1
ATOM 701 C CA . PRO A 1 118 ? 133.554 121.011 137.008 1.00 58.16 93 PRO A CA 1
ATOM 702 C C . PRO A 1 118 ? 132.585 121.185 138.182 1.00 58.34 93 PRO A C 1
ATOM 703 O O . PRO A 1 118 ? 132.990 121.024 139.331 1.00 58.02 93 PRO A O 1
ATOM 707 N N . LEU A 1 119 ? 131.322 121.468 137.884 1.00 58.74 94 LEU A N 1
ATOM 708 C CA . LEU A 1 119 ? 130.300 121.572 138.952 1.00 58.90 94 LEU A CA 1
ATOM 709 C C . LEU A 1 119 ? 130.105 120.211 139.619 1.00 58.58 94 LEU A C 1
ATOM 710 O O . LEU A 1 119 ? 129.939 120.177 140.849 1.00 58.64 94 LEU A O 1
ATOM 715 N N . LEU A 1 120 ? 130.117 119.132 138.845 1.00 59.00 95 LEU A N 1
ATOM 716 C CA . LEU A 1 120 ? 129.970 117.775 139.431 1.00 59.42 95 LEU A CA 1
ATOM 717 C C . LEU A 1 120 ? 131.127 117.506 140.397 1.00 59.43 95 LEU A C 1
ATOM 718 O O . LEU A 1 120 ? 130.879 117.020 141.516 1.00 60.16 95 LEU A O 1
ATOM 723 N N . THR A 1 121 ? 132.348 117.812 139.987 1.00 59.39 96 THR A N 1
ATOM 724 C CA . THR A 1 121 ? 133.529 117.595 140.849 1.00 59.07 96 THR A CA 1
ATOM 725 C C . THR A 1 121 ? 133.429 118.474 142.097 1.00 59.00 96 THR A C 1
ATOM 726 O O . THR A 1 121 ? 133.736 117.988 143.203 1.00 59.28 96 THR A O 1
ATOM 730 N N . LEU A 1 122 ? 133.028 119.726 141.926 1.00 59.07 97 LEU A N 1
ATOM 731 C CA . LEU A 1 122 ? 132.907 120.654 143.077 1.00 59.51 97 LEU A CA 1
ATOM 732 C C . LEU A 1 122 ? 131.880 120.096 144.063 1.00 59.89 97 LEU A C 1
ATOM 733 O O . LEU A 1 122 ? 132.158 120.090 145.272 1.00 59.61 97 LEU A O 1
ATOM 738 N N . ASP A 1 123 ? 130.739 119.637 143.570 1.00 61.28 98 ASP A N 1
ATOM 739 C CA . ASP A 1 123 ? 129.695 119.069 144.454 1.00 62.62 98 ASP A CA 1
ATOM 740 C C . ASP A 1 123 ? 130.246 117.830 145.162 1.00 62.31 98 ASP A C 1
ATOM 741 O O . ASP A 1 123 ? 130.071 117.705 146.385 1.00 62.26 98 ASP A O 1
ATOM 746 N N . LEU A 1 124 ? 130.905 116.947 144.423 1.00 62.43 99 LEU A N 1
ATOM 747 C CA . LEU A 1 124 ? 131.451 115.703 145.023 1.00 62.59 99 LEU A CA 1
ATOM 748 C C . LEU A 1 124 ? 132.396 116.062 146.171 1.00 62.09 99 LEU A C 1
ATOM 749 O O . LEU A 1 124 ? 132.280 115.475 147.253 1.00 61.97 99 LEU A O 1
ATOM 754 N N . LEU A 1 125 ? 133.298 117.003 145.947 1.00 62.15 100 LEU A N 1
ATOM 755 C CA . LEU A 1 125 ? 134.311 117.326 146.979 1.00 62.00 100 LEU A CA 1
ATOM 756 C C . LEU A 1 125 ? 133.709 118.225 148.055 1.00 62.21 100 LEU A C 1
ATOM 757 O O . LEU A 1 125 ? 134.329 118.369 149.112 1.00 62.57 100 LEU A O 1
ATOM 762 N N . TRP A 1 126 ? 132.541 118.808 147.819 1.00 62.57 101 TRP A N 1
ATOM 763 C CA . TRP A 1 126 ? 131.883 119.634 148.858 1.00 62.30 101 TRP A CA 1
ATOM 764 C C . TRP A 1 126 ? 131.096 118.753 149.827 1.00 63.51 101 TRP A C 1
ATOM 765 O O . TRP A 1 126 ? 131.248 118.926 151.051 1.00 63.72 101 TRP A O 1
ATOM 776 N N . CYS A 1 127 ? 130.286 117.835 149.315 1.00 65.28 102 CYS A N 1
ATOM 777 C CA . CYS A 1 127 ? 129.506 116.919 150.189 1.00 66.83 102 CYS A CA 1
ATOM 778 C C . CYS A 1 127 ? 130.467 116.104 151.062 1.00 67.30 102 CYS A C 1
ATOM 779 O O . CYS A 1 127 ? 130.131 115.810 152.215 1.00 67.69 102 CYS A O 1
ATOM 782 N N . LEU A 1 128 ? 131.639 115.770 150.536 1.00 67.82 103 LEU A N 1
ATOM 783 C CA . LEU A 1 128 ? 132.648 115.005 151.299 1.00 68.08 103 LEU A CA 1
ATOM 784 C C . LEU A 1 128 ? 133.510 115.919 152.166 1.00 68.64 103 LEU A C 1
ATOM 785 O O . LEU A 1 128 ? 134.359 115.387 152.900 1.00 68.53 103 LEU A O 1
ATOM 790 N N . ASP A 1 129 ? 133.345 117.235 152.074 1.00 69.28 104 ASP A N 1
ATOM 791 C CA . ASP A 1 129 ? 134.197 118.194 152.821 1.00 69.54 104 ASP A CA 1
ATOM 792 C C . ASP A 1 129 ? 135.660 117.913 152.480 1.00 68.48 104 ASP A C 1
ATOM 793 O O . ASP A 1 129 ? 136.515 117.908 153.374 1.00 68.55 104 ASP A O 1
ATOM 798 N N . ALA A 1 130 ? 135.930 117.656 151.209 1.00 67.43 105 ALA A N 1
ATOM 799 C CA . ALA A 1 130 ? 137.283 117.305 150.743 1.00 66.58 105 ALA A CA 1
ATOM 800 C C . ALA A 1 130 ? 138.076 118.582 150.498 1.00 65.99 105 ALA A C 1
ATOM 801 O O . ALA A 1 130 ? 137.519 119.623 150.143 1.00 66.56 105 ALA A O 1
ATOM 803 N N . PRO A 1 131 ? 139.412 118.537 150.656 1.00 64.97 106 PRO A N 1
ATOM 804 C CA . PRO A 1 131 ? 140.241 119.679 150.295 1.00 63.88 106 PRO A CA 1
ATOM 805 C C . PRO A 1 131 ? 140.415 119.807 148.778 1.00 62.91 106 PRO A C 1
ATOM 806 O O . PRO A 1 131 ? 140.164 118.877 148.020 1.00 63.07 106 PRO A O 1
ATOM 810 N N . TYR A 1 132 ? 140.852 120.987 148.367 1.00 62.20 107 TYR A N 1
ATOM 811 C CA . TYR A 1 132 ? 141.160 121.299 146.952 1.00 61.52 107 TYR A CA 1
ATOM 812 C C . TYR A 1 132 ? 139.932 121.063 146.075 1.00 60.66 107 TYR A C 1
ATOM 813 O O . TYR A 1 132 ? 140.066 120.579 144.942 1.00 60.11 107 TYR A O 1
ATOM 822 N N . LYS A 1 133 ? 138.754 121.390 146.587 1.00 60.36 108 LYS A N 1
ATOM 823 C CA . LYS A 1 133 ? 137.509 121.275 145.788 1.00 60.06 108 LYS A CA 1
ATOM 824 C C . LYS A 1 133 ? 137.548 122.262 144.615 1.00 59.22 108 LYS A C 1
ATOM 825 O O . LYS A 1 133 ? 137.286 121.838 143.475 1.00 58.89 108 LYS A O 1
ATOM 831 N N . ILE A 1 134 ? 137.908 123.507 144.872 1.00 58.70 109 ILE A N 1
ATOM 832 C CA . ILE A 1 134 ? 137.964 124.535 143.799 1.00 58.27 109 ILE A CA 1
ATOM 833 C C . ILE A 1 134 ? 139.128 124.197 142.869 1.00 57.51 109 ILE A C 1
ATOM 834 O O . ILE A 1 134 ? 138.982 124.330 141.646 1.00 57.09 109 ILE A O 1
ATOM 839 N N . SER A 1 135 ? 140.248 123.762 143.431 1.00 57.21 110 SER A N 1
ATOM 840 C CA . SER A 1 135 ? 141.436 123.388 142.627 1.00 56.78 110 SER A CA 1
ATOM 841 C C . SER A 1 135 ? 141.069 122.206 141.722 1.00 56.31 110 SER A C 1
ATOM 842 O O . SER A 1 135 ? 141.430 122.224 140.528 1.00 56.10 110 SER A O 1
ATOM 845 N N . SER A 1 136 ? 140.379 121.209 142.266 1.00 56.35 111 SER A N 1
ATOM 846 C CA . SER A 1 136 ? 139.973 120.017 141.480 1.00 56.14 111 SER A CA 1
ATOM 847 C C . SER A 1 136 ? 139.003 120.443 140.375 1.00 56.11 111 SER A C 1
ATOM 848 O O . SER A 1 136 ? 139.128 119.948 139.236 1.00 55.89 111 SER A O 1
ATOM 851 N N . ALA A 1 137 ? 138.059 121.322 140.692 1.00 56.02 112 ALA A N 1
ATOM 852 C CA . ALA A 1 137 ? 137.086 121.804 139.685 1.00 55.51 112 ALA A CA 1
ATOM 853 C C . ALA A 1 137 ? 137.829 122.544 138.568 1.00 55.37 112 ALA A C 1
ATOM 854 O O . ALA A 1 137 ? 137.507 122.337 137.388 1.00 55.17 112 ALA A O 1
ATOM 856 N N . VAL A 1 138 ? 138.804 123.364 138.926 1.00 55.43 113 VAL A N 1
ATOM 857 C CA . VAL A 1 138 ? 139.568 124.139 137.914 1.00 55.28 113 VAL A CA 1
ATOM 858 C C . VAL A 1 138 ? 140.395 123.169 137.072 1.00 54.63 113 VAL A C 1
ATOM 859 O O . VAL A 1 138 ? 140.511 123.388 135.856 1.00 54.74 113 VAL A O 1
ATOM 863 N N . LEU A 1 139 ? 140.955 122.137 137.687 1.00 54.92 114 LEU A N 1
ATOM 864 C CA . LEU A 1 139 ? 141.730 121.129 136.920 1.00 54.87 114 LEU A CA 1
ATOM 865 C C . LEU A 1 139 ? 140.809 120.413 135.930 1.00 54.86 114 LEU A C 1
ATOM 866 O O . LEU A 1 139 ? 141.214 120.208 134.774 1.00 54.88 114 LEU A O 1
ATOM 871 N N . VAL A 1 140 ? 139.613 120.043 136.366 1.00 55.37 115 VAL A N 1
ATOM 872 C CA . VAL A 1 140 ? 138.647 119.356 135.469 1.00 55.41 115 VAL A CA 1
ATOM 873 C C . VAL A 1 140 ? 138.273 120.304 134.329 1.00 55.14 115 VAL A C 1
ATOM 874 O O . VAL A 1 140 ? 138.198 119.859 133.169 1.00 54.94 115 VAL A O 1
ATOM 878 N N . PHE A 1 141 ? 138.031 121.567 134.642 1.00 55.44 116 PHE A N 1
ATOM 879 C CA . PHE A 1 141 ? 137.676 122.564 133.607 1.00 55.57 116 PHE A CA 1
ATOM 880 C C . PHE A 1 141 ? 138.823 122.705 132.605 1.00 55.43 116 PHE A C 1
ATOM 881 O O . PHE A 1 141 ? 138.568 122.780 131.394 1.00 55.48 116 PHE A O 1
ATOM 889 N N . THR A 1 142 ? 140.056 122.753 133.090 1.00 55.87 117 THR A N 1
ATOM 890 C CA . THR A 1 142 ? 141.23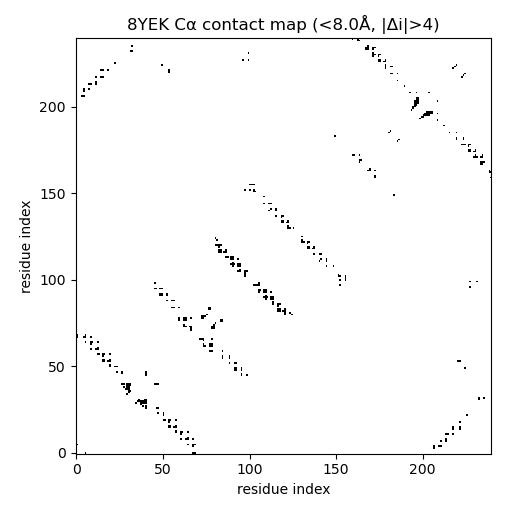3 122.887 132.203 1.00 55.78 117 THR A CA 1
ATOM 891 C C . THR A 1 142 ? 141.348 121.652 131.310 1.00 55.70 117 THR A C 1
ATOM 892 O O . THR A 1 142 ? 141.626 121.810 130.108 1.00 55.88 117 THR A O 1
ATOM 896 N N . CYS A 1 143 ? 141.155 120.469 131.871 1.00 56.68 118 CYS A N 1
ATOM 897 C CA . CYS A 1 143 ? 141.203 119.217 131.074 1.00 57.18 118 CYS A CA 1
ATOM 898 C C . CYS A 1 143 ? 140.119 119.258 129.993 1.00 57.30 118 CYS A C 1
ATOM 899 O O . CYS A 1 143 ? 140.399 118.890 128.839 1.00 56.96 118 CYS A O 1
ATOM 902 N N . LEU A 1 144 ? 138.919 119.697 130.350 1.00 58.07 119 LEU A N 1
ATOM 903 C CA . LEU A 1 144 ? 137.805 119.750 129.371 1.00 58.36 119 LEU A CA 1
ATOM 904 C C . LEU A 1 144 ? 138.096 120.790 128.289 1.00 58.43 119 LEU A C 1
ATOM 905 O O . LEU A 1 144 ? 137.754 120.538 127.127 1.00 58.96 119 LEU A O 1
ATOM 910 N N . VAL A 1 145 ? 138.705 121.911 128.641 1.00 58.58 120 VAL A N 1
ATOM 911 C CA . VAL A 1 145 ? 139.057 122.939 127.625 1.00 58.39 120 VAL A CA 1
ATOM 912 C C . VAL A 1 145 ? 140.143 122.376 126.707 1.00 58.31 120 VAL A C 1
ATOM 913 O O . VAL A 1 145 ? 140.100 122.626 125.492 1.00 58.35 120 VAL A O 1
ATOM 917 N N . ILE A 1 146 ? 141.094 121.643 127.266 1.00 59.29 121 ILE A N 1
ATOM 918 C CA . ILE A 1 146 ? 142.149 120.996 126.441 1.00 60.11 121 ILE A CA 1
ATOM 919 C C . ILE A 1 146 ? 141.482 120.018 125.474 1.00 60.60 121 ILE A C 1
ATOM 920 O O . ILE A 1 146 ? 141.873 119.960 124.300 1.00 60.63 121 ILE A O 1
ATOM 925 N N . ALA A 1 147 ? 140.502 119.265 125.950 1.00 61.79 122 ALA A N 1
ATOM 926 C CA . ALA A 1 147 ? 139.764 118.317 125.087 1.00 62.42 122 ALA A CA 1
ATOM 927 C C . ALA A 1 147 ? 139.006 119.080 123.996 1.00 63.03 122 ALA A C 1
ATOM 928 O O . ALA A 1 147 ? 138.969 118.619 122.847 1.00 63.61 122 ALA A O 1
ATOM 930 N N . VAL A 1 148 ? 138.401 120.203 124.347 1.00 63.42 123 VAL A N 1
ATOM 931 C CA . VAL A 1 148 ? 137.669 121.030 123.352 1.00 63.36 123 VAL A CA 1
ATOM 932 C C . VAL A 1 148 ? 138.652 121.473 122.269 1.00 63.52 123 VAL A C 1
ATOM 933 O O . VAL A 1 148 ? 138.313 121.392 121.077 1.00 63.67 123 VAL A O 1
ATOM 937 N N . ALA A 1 149 ? 139.833 121.924 122.665 1.00 64.71 124 ALA A N 1
ATOM 938 C CA . ALA A 1 149 ? 140.873 122.334 121.693 1.00 65.74 124 ALA A CA 1
ATOM 939 C C . ALA A 1 149 ? 141.272 121.129 120.835 1.00 66.30 124 ALA A C 1
ATOM 940 O O . ALA A 1 149 ? 141.437 121.289 119.612 1.00 66.54 124 ALA A O 1
ATOM 942 N N . CYS A 1 150 ? 141.411 119.962 121.447 1.00 67.90 125 CYS A N 1
ATOM 943 C CA . CYS A 1 150 ? 141.817 118.737 120.720 1.00 69.26 125 CYS A CA 1
ATOM 944 C C . CYS A 1 150 ? 140.773 118.386 119.655 1.00 69.59 125 CYS A C 1
ATOM 945 O O . CYS A 1 150 ? 141.154 118.068 118.523 1.00 69.83 125 CYS A O 1
ATOM 948 N N . SER A 1 151 ? 139.497 118.452 120.007 1.00 70.15 126 SER A N 1
ATOM 949 C CA . SER A 1 151 ? 138.388 118.072 119.095 1.00 70.53 126 SER A CA 1
ATOM 950 C C . SER A 1 151 ? 138.282 119.052 117.922 1.00 70.82 126 SER A C 1
ATOM 951 O O . SER A 1 151 ? 137.782 118.647 116.868 1.00 71.32 126 SER A O 1
ATOM 954 N N . LEU A 1 152 ? 138.726 120.295 118.095 1.00 71.23 127 LEU A N 1
ATOM 955 C CA . LEU A 1 152 ? 138.640 121.319 117.023 1.00 71.75 127 LEU A CA 1
ATOM 956 C C . LEU A 1 152 ? 139.993 121.497 116.334 1.00 71.96 127 LEU A C 1
ATOM 957 O O . LEU A 1 152 ? 140.111 122.415 115.508 1.00 72.67 127 LEU A O 1
ATOM 962 N N . ALA A 1 153 ? 140.974 120.651 116.636 1.00 72.50 128 ALA A N 1
ATOM 963 C CA . ALA A 1 153 ? 142.326 120.755 116.053 1.00 73.08 128 ALA A CA 1
ATOM 964 C C . ALA A 1 153 ? 142.413 119.891 114.792 1.00 73.69 128 ALA A C 1
ATOM 965 O O . ALA A 1 153 ? 141.453 119.180 114.430 1.00 74.01 128 ALA A O 1
ATOM 967 N N . VAL A 1 154 ? 143.563 119.945 114.138 1.00 74.64 129 VAL A N 1
ATOM 968 C CA . VAL A 1 154 ? 143.852 119.134 112.930 1.00 75.31 129 VAL A CA 1
ATOM 969 C C . VAL A 1 154 ? 145.091 118.296 113.205 1.00 75.69 129 VAL A C 1
ATOM 970 O O . VAL A 1 154 ? 146.061 118.800 113.778 1.00 76.10 129 VAL A O 1
ATOM 974 N N . ALA A 1 155 ? 145.065 117.045 112.784 1.00 75.79 130 ALA A N 1
ATOM 975 C CA . ALA A 1 155 ? 146.204 116.129 112.996 1.00 75.70 130 ALA A CA 1
ATOM 976 C C . ALA A 1 155 ? 147.414 116.665 112.239 1.00 75.53 130 ALA A C 1
ATOM 977 O O . ALA A 1 155 ? 147.274 117.313 111.199 1.00 75.58 130 ALA A O 1
ATOM 979 N N . PRO A 1 156 ? 148.650 116.412 112.717 1.00 75.53 131 PRO A N 1
ATOM 980 C CA . PRO A 1 156 ? 148.922 115.632 113.931 1.00 75.57 131 PRO A CA 1
ATOM 981 C C . PRO A 1 156 ? 148.910 116.455 115.226 1.00 74.87 131 PRO A C 1
ATOM 982 O O . PRO A 1 156 ? 149.161 115.892 116.283 1.00 74.71 131 PRO A O 1
ATOM 986 N N . PHE A 1 157 ? 148.585 117.740 115.125 1.00 74.24 132 PHE A N 1
ATOM 987 C CA . PHE A 1 157 ? 148.522 118.611 116.317 1.00 74.00 132 PHE A CA 1
ATOM 988 C C . PHE A 1 157 ? 147.436 118.112 117.269 1.00 73.65 132 PHE A C 1
ATOM 989 O O . PHE A 1 157 ? 147.587 118.285 118.492 1.00 73.70 132 PHE A O 1
ATOM 997 N N . SER A 1 158 ? 146.375 117.514 116.733 1.00 73.09 133 SER A N 1
ATOM 998 C CA . SER A 1 158 ? 145.313 116.916 117.576 1.00 72.76 133 SER A CA 1
ATOM 999 C C . SER A 1 158 ? 145.917 115.847 118.490 1.00 72.40 133 SER A C 1
ATOM 1000 O O . SER A 1 158 ? 145.506 115.765 119.659 1.00 72.14 133 SER A O 1
ATOM 1003 N N . TYR A 1 159 ? 146.867 115.072 117.987 1.00 71.98 134 TYR A N 1
ATOM 1004 C CA . TYR A 1 159 ? 147.528 114.033 118.811 1.00 71.71 134 TYR A CA 1
ATOM 1005 C C . TYR A 1 159 ? 148.291 114.685 119.961 1.00 70.49 134 TYR A C 1
ATOM 1006 O O . TYR A 1 159 ? 148.220 114.172 121.092 1.00 70.60 134 TYR A O 1
ATOM 1015 N N . CYS A 1 160 ? 148.994 115.776 119.691 1.00 69.00 135 CYS A N 1
ATOM 1016 C CA . CYS A 1 160 ? 149.759 116.481 120.752 1.00 68.31 135 CYS A CA 1
ATOM 1017 C C . CYS A 1 160 ? 148.788 117.033 121.801 1.00 67.16 135 CYS A C 1
ATOM 1018 O O . CYS A 1 160 ? 149.056 116.893 123.013 1.00 67.01 135 CYS A O 1
ATOM 1021 N N . TRP A 1 161 ? 147.700 117.647 121.353 1.00 65.46 136 TRP A N 1
ATOM 1022 C CA . TRP A 1 161 ? 146.686 118.180 122.295 1.00 64.40 136 TRP A CA 1
ATOM 1023 C C . TRP A 1 161 ? 146.115 117.041 123.137 1.00 64.41 136 TRP A C 1
ATOM 1024 O O . TRP A 1 161 ? 145.965 117.209 124.357 1.00 64.18 136 TRP A O 1
ATOM 1035 N N . PHE A 1 162 ? 145.810 115.916 122.507 1.00 64.36 137 PHE A N 1
ATOM 1036 C CA . PHE A 1 162 ? 145.250 114.752 123.231 1.00 64.47 137 PHE A CA 1
ATOM 1037 C C . PHE A 1 162 ? 146.261 114.235 124.254 1.00 63.46 137 PHE A C 1
ATOM 1038 O O . PHE A 1 162 ? 145.856 113.880 125.368 1.00 63.55 137 PHE A O 1
ATOM 1046 N N . ALA A 1 163 ? 147.538 114.179 123.889 1.00 62.15 138 ALA A N 1
ATOM 1047 C CA . ALA A 1 163 ? 148.584 113.678 124.813 1.00 62.02 138 ALA A CA 1
ATOM 1048 C C . ALA A 1 163 ? 148.691 114.611 126.024 1.00 61.88 138 ALA A C 1
ATOM 1049 O O . ALA A 1 163 ? 148.752 114.120 127.167 1.00 61.54 138 ALA A O 1
ATOM 1051 N N . MET A 1 164 ? 148.712 115.916 125.783 1.00 61.87 139 MET A N 1
ATOM 1052 C CA . MET A 1 164 ? 148.803 116.894 126.895 1.00 61.58 139 MET A CA 1
ATOM 1053 C C . MET A 1 164 ? 147.571 116.753 127.795 1.00 61.15 139 MET A C 1
ATOM 1054 O O . MET A 1 164 ? 147.729 116.703 129.033 1.00 61.33 139 MET A O 1
ATOM 1059 N N . GLY A 1 165 ? 146.384 116.674 127.199 1.00 60.38 140 GLY A N 1
ATOM 1060 C CA . GLY A 1 165 ? 145.145 116.478 127.974 1.00 59.98 140 GLY A CA 1
ATOM 1061 C C . GLY A 1 165 ? 145.189 115.180 128.757 1.00 59.95 140 GLY A C 1
ATOM 1062 O O . GLY A 1 165 ? 144.698 115.147 129.894 1.00 59.95 140 GLY A O 1
ATOM 1063 N N . MET A 1 166 ? 145.769 114.139 128.171 1.00 59.73 141 MET A N 1
ATOM 1064 C CA . MET A 1 166 ? 145.846 112.820 128.838 1.00 60.35 141 MET A CA 1
ATOM 1065 C C . MET A 1 166 ? 146.757 112.918 130.066 1.00 60.03 141 MET A C 1
ATOM 1066 O O . MET A 1 166 ? 146.384 112.390 131.123 1.00 59.73 141 MET A O 1
ATOM 1071 N N . VAL A 1 167 ? 147.889 113.594 129.948 1.00 59.47 142 VAL A N 1
ATOM 1072 C CA . VAL A 1 167 ? 148.808 113.733 131.110 1.00 59.32 142 VAL A CA 1
ATOM 1073 C C . VAL A 1 167 ? 148.095 114.543 132.196 1.00 59.43 142 VAL A C 1
ATOM 1074 O O . VAL A 1 167 ? 148.111 114.132 133.378 1.00 59.38 142 VAL A O 1
ATOM 1078 N N . LEU A 1 168 ? 147.468 115.650 131.815 1.00 59.15 143 LEU A N 1
ATOM 1079 C CA . LEU A 1 168 ? 146.804 116.516 132.819 1.00 58.91 143 LEU A CA 1
ATOM 1080 C C . LEU A 1 168 ? 145.671 115.736 133.490 1.00 58.60 143 LEU A C 1
ATOM 1081 O O . LEU A 1 168 ? 145.532 115.814 134.721 1.00 58.57 143 LEU A O 1
ATOM 1086 N N . PHE A 1 169 ? 144.890 114.997 132.716 1.00 58.78 144 PHE A N 1
ATOM 1087 C CA . PHE A 1 169 ? 143.749 114.236 133.274 1.00 59.45 144 PHE A CA 1
ATOM 1088 C C . PHE A 1 169 ? 144.251 113.081 134.138 1.00 58.91 144 PHE A C 1
ATOM 1089 O O . PHE A 1 169 ? 143.588 112.759 135.123 1.00 59.33 144 PHE A O 1
ATOM 1097 N N . THR A 1 170 ? 145.369 112.462 133.783 1.00 58.02 145 THR A N 1
ATOM 1098 C CA . THR A 1 170 ? 145.944 111.389 134.625 1.00 57.46 145 THR A CA 1
ATOM 1099 C C . THR A 1 170 ? 146.334 111.973 135.983 1.00 57.10 145 THR A C 1
ATOM 1100 O O . THR A 1 170 ? 146.004 111.365 137.021 1.00 57.32 145 THR A O 1
ATOM 1104 N N . PHE A 1 171 ? 147.008 113.113 135.980 1.00 57.17 146 PHE A N 1
ATOM 1105 C CA . PHE A 1 171 ? 147.400 113.767 137.249 1.00 56.93 146 PHE A CA 1
ATOM 1106 C C . PHE A 1 171 ? 146.144 114.105 138.057 1.00 57.35 146 PHE A C 1
ATOM 1107 O O . PHE A 1 171 ? 146.091 113.810 139.266 1.00 57.00 146 PHE A O 1
ATOM 1115 N N . THR A 1 172 ? 145.157 114.710 137.411 1.00 57.92 147 THR A N 1
ATOM 1116 C CA . THR A 1 172 ? 143.915 115.124 138.101 1.00 58.76 147 THR A CA 1
ATOM 1117 C C . THR A 1 172 ? 143.192 113.894 138.654 1.00 58.84 147 THR A C 1
ATOM 1118 O O . THR A 1 172 ? 142.691 113.950 139.790 1.00 58.63 147 THR A O 1
ATOM 1122 N N . TYR A 1 173 ? 143.129 112.826 137.873 1.00 59.06 148 TYR A N 1
ATOM 1123 C CA . TYR A 1 173 ? 142.440 111.584 138.290 1.00 59.47 148 TYR A CA 1
ATOM 1124 C C . TYR A 1 173 ? 143.137 111.005 139.521 1.00 59.53 148 TYR A C 1
ATOM 1125 O O . TYR A 1 173 ? 142.451 110.637 140.484 1.00 59.81 148 TYR A O 1
ATOM 1134 N N . VAL A 1 174 ? 144.458 110.938 139.497 1.00 59.38 149 VAL A N 1
ATOM 1135 C CA . VAL A 1 174 ? 145.205 110.364 140.646 1.00 59.89 149 VAL A CA 1
ATOM 1136 C C . VAL A 1 174 ? 144.963 111.237 141.880 1.00 60.19 149 VAL A C 1
ATOM 1137 O O . VAL A 1 174 ? 144.692 110.688 142.962 1.00 60.32 149 VAL A O 1
ATOM 1141 N N . PHE A 1 175 ? 145.043 112.549 141.730 1.00 60.90 150 PHE A N 1
ATOM 1142 C CA . PHE A 1 175 ? 144.883 113.473 142.878 1.00 61.65 150 PHE A CA 1
ATOM 1143 C C . PHE A 1 175 ? 143.475 113.338 143.468 1.00 61.82 150 PHE A C 1
ATOM 1144 O O . PHE A 1 175 ? 143.328 113.152 144.689 1.00 62.62 150 PHE A O 1
ATOM 1152 N N . ILE A 1 176 ? 142.465 113.395 142.614 1.00 61.73 151 ILE A N 1
ATOM 1153 C CA . ILE A 1 176 ? 141.052 113.334 143.077 1.00 62.08 151 ILE A CA 1
ATOM 1154 C C . ILE A 1 176 ? 140.775 111.953 143.675 1.00 62.56 151 ILE A C 1
ATOM 1155 O O . ILE A 1 176 ? 140.046 111.862 144.664 1.00 62.96 151 ILE A O 1
ATOM 1160 N N . LEU A 1 177 ? 141.287 110.885 143.090 1.00 63.13 152 LEU A N 1
ATOM 1161 C CA . LEU A 1 177 ? 141.066 109.557 143.710 1.00 63.76 152 LEU A CA 1
ATOM 1162 C C . LEU A 1 177 ? 141.638 109.544 145.132 1.00 63.94 152 LEU A C 1
ATOM 1163 O O . LEU A 1 177 ? 140.900 109.161 146.051 1.00 64.14 152 LEU A O 1
ATOM 1168 N N . SER A 1 178 ? 142.887 109.975 145.292 1.00 64.44 153 SER A N 1
ATOM 1169 C CA . SER A 1 178 ? 143.611 109.987 146.588 1.00 65.02 153 SER A CA 1
ATOM 1170 C C . SER A 1 178 ? 142.813 110.752 147.649 1.00 65.30 153 SER A C 1
ATOM 1171 O O . SER A 1 178 ? 142.770 110.286 148.797 1.00 65.95 153 SER A O 1
ATOM 1174 N N . ILE A 1 179 ? 142.220 111.878 147.275 1.00 65.81 154 ILE A N 1
ATOM 1175 C CA . ILE A 1 179 ? 141.375 112.690 148.192 1.00 66.05 154 ILE A CA 1
ATOM 1176 C C . ILE A 1 179 ? 140.083 111.913 148.447 1.00 66.35 154 ILE A C 1
ATOM 1177 O O . ILE A 1 179 ? 139.680 111.819 149.614 1.00 66.66 154 ILE A O 1
ATOM 1182 N N . VAL A 1 180 ? 139.482 111.346 147.411 1.00 66.62 155 VAL A N 1
ATOM 1183 C CA . VAL A 1 180 ? 138.163 110.686 147.583 1.00 67.09 155 VAL A CA 1
ATOM 1184 C C . VAL A 1 180 ? 138.343 109.448 148.461 1.00 68.35 155 VAL A C 1
ATOM 1185 O O . VAL A 1 180 ? 137.494 109.191 149.330 1.00 69.01 155 VAL A O 1
ATOM 1189 N N . ARG A 1 181 ? 139.420 108.711 148.241 1.00 69.11 156 ARG A N 1
ATOM 1190 C CA . ARG A 1 181 ? 139.653 107.457 148.994 1.00 70.54 156 ARG A CA 1
ATOM 1191 C C . ARG A 1 181 ? 139.877 107.800 150.468 1.00 70.81 156 ARG A C 1
ATOM 1192 O O . ARG A 1 181 ? 139.371 107.065 151.324 1.00 70.57 156 ARG A O 1
ATOM 1200 N N . GLN A 1 182 ? 140.605 108.878 150.740 1.00 71.41 157 GLN A N 1
ATOM 1201 C CA . GLN A 1 182 ? 140.960 109.256 152.128 1.00 72.21 157 GLN A CA 1
ATOM 1202 C C . GLN A 1 182 ? 139.708 109.758 152.854 1.00 72.02 157 GLN A C 1
ATOM 1203 O O . GLN A 1 182 ? 139.589 109.467 154.055 1.00 72.21 157 GLN A O 1
ATOM 1209 N N . ARG A 1 183 ? 138.827 110.494 152.168 1.00 72.26 158 ARG A N 1
ATOM 1210 C CA . ARG A 1 183 ? 137.551 110.954 152.776 1.00 72.36 158 ARG A CA 1
ATOM 1211 C C . ARG A 1 183 ? 136.621 109.755 152.957 1.00 73.00 158 ARG A C 1
ATOM 1212 O O . ARG A 1 183 ? 135.965 109.696 154.001 1.00 73.00 158 ARG A O 1
ATOM 1220 N N . LEU A 1 184 ? 136.575 108.828 152.005 1.00 74.07 159 LEU A N 1
ATOM 1221 C CA . LEU A 1 184 ? 135.726 107.620 152.174 1.00 74.97 159 LEU A CA 1
ATOM 1222 C C . LEU A 1 184 ? 136.192 106.815 153.388 1.00 75.95 159 LEU A C 1
ATOM 1223 O O . LEU A 1 184 ? 135.333 106.363 154.162 1.00 76.71 159 LEU A O 1
ATOM 1228 N N . ASP A 1 185 ? 137.496 106.645 153.549 1.00 76.74 160 ASP A N 1
ATOM 1229 C CA . ASP A 1 185 ? 138.030 105.930 154.734 1.00 77.69 160 ASP A CA 1
ATOM 1230 C C . ASP A 1 185 ? 137.645 106.686 156.004 1.00 78.31 160 ASP A C 1
ATOM 1231 O O . ASP A 1 185 ? 137.207 106.045 156.980 1.00 78.43 160 ASP A O 1
ATOM 1236 N N . PHE A 1 186 ? 137.790 108.002 155.997 1.00 79.03 161 PHE A N 1
ATOM 1237 C CA . PHE A 1 186 ? 137.436 108.815 157.182 1.00 79.46 161 PHE A CA 1
ATOM 1238 C C . PHE A 1 186 ? 135.952 108.632 157.509 1.00 79.53 161 PHE A C 1
ATOM 1239 O O . PHE A 1 186 ? 135.610 108.427 158.686 1.00 79.72 161 PHE A O 1
ATOM 1247 N N . PHE A 1 187 ? 135.092 108.708 156.502 1.00 79.92 162 PHE A N 1
ATOM 1248 C CA . PHE A 1 187 ? 133.631 108.575 156.721 1.00 80.42 162 PHE A CA 1
ATOM 1249 C C . PHE A 1 187 ? 133.301 107.180 157.248 1.00 81.53 162 PHE A C 1
ATOM 1250 O O . PHE A 1 187 ? 132.497 107.065 158.189 1.00 82.33 162 PHE A O 1
ATOM 1258 N N . THR A 1 188 ? 133.904 106.149 156.670 1.00 82.47 163 THR A N 1
ATOM 1259 C CA . THR A 1 188 ? 133.636 104.757 157.091 1.00 83.38 163 THR A CA 1
ATOM 1260 C C . THR A 1 188 ? 134.148 104.514 158.510 1.00 84.59 163 THR A C 1
ATOM 1261 O O . THR A 1 188 ? 133.580 103.646 159.189 1.00 84.65 163 THR A O 1
ATOM 1265 N N . LEU A 1 189 ? 135.182 105.226 158.939 1.00 86.97 164 LEU A N 1
ATOM 1266 C CA . LEU A 1 189 ? 135.734 105.005 160.302 1.00 88.98 164 LEU A CA 1
ATOM 1267 C C . LEU A 1 189 ? 134.677 105.319 161.367 1.00 91.01 164 LEU A C 1
ATOM 1268 O O . LEU A 1 189 ? 134.656 104.630 162.395 1.00 91.64 164 LEU A O 1
ATOM 1273 N N . CYS A 1 190 ? 133.829 106.316 161.138 1.00 92.90 165 CYS A N 1
ATOM 1274 C CA . CYS A 1 190 ? 132.834 106.772 162.144 1.00 94.90 165 CYS A CA 1
ATOM 1275 C C . CYS A 1 190 ? 131.418 106.655 161.576 1.00 95.95 165 CYS A C 1
ATOM 1276 O O . CYS A 1 190 ? 130.628 107.593 161.721 1.00 95.64 165 CYS A O 1
ATOM 1279 N N . ALA A 1 191 ? 131.098 105.530 160.950 1.00 97.50 166 ALA A N 1
ATOM 1280 C CA . ALA A 1 191 ? 129.745 105.268 160.414 1.00 98.81 166 ALA A CA 1
ATOM 1281 C C . ALA A 1 191 ? 129.254 103.944 160.988 1.00 100.61 166 ALA A C 1
ATOM 1282 O O . ALA A 1 191 ? 129.691 102.881 160.523 1.00 100.39 166 ALA A O 1
ATOM 1284 N N . ARG A 1 192 ? 128.385 104.005 161.990 1.00 102.44 167 ARG A N 1
ATOM 1285 C CA . ARG A 1 192 ? 127.897 102.792 162.696 1.00 104.21 167 ARG A CA 1
ATOM 1286 C C . ARG A 1 192 ? 126.391 102.592 162.533 1.00 105.21 167 ARG A C 1
ATOM 1287 O O . ARG A 1 192 ? 125.962 101.428 162.582 1.00 105.49 167 ARG A O 1
ATOM 1295 N N . ASP A 1 193 ? 125.617 103.654 162.357 1.00 105.51 168 ASP A N 1
ATOM 1296 C CA . ASP A 1 193 ? 124.147 103.526 162.229 1.00 105.68 168 ASP A CA 1
ATOM 1297 C C . ASP A 1 193 ? 123.791 102.800 160.934 1.00 104.83 168 ASP A C 1
ATOM 1298 O O . ASP A 1 193 ? 124.525 102.902 159.932 1.00 104.41 168 ASP A O 1
ATOM 1303 N N . SER A 1 194 ? 122.681 102.083 160.957 1.00 103.88 169 SER A N 1
ATOM 1304 C CA . SER A 1 194 ? 122.144 101.391 159.758 1.00 103.39 169 SER A CA 1
ATOM 1305 C C . SER A 1 194 ? 121.893 102.412 158.643 1.00 102.53 169 SER A C 1
ATOM 1306 O O . SER A 1 194 ? 122.301 102.173 157.498 1.00 102.44 169 SER A O 1
ATOM 1309 N N . ASN A 1 195 ? 121.250 103.521 158.976 1.00 101.02 170 ASN A N 1
ATOM 1310 C CA . ASN A 1 195 ? 121.008 104.596 157.991 1.00 100.05 170 ASN A CA 1
ATOM 1311 C C . ASN A 1 195 ? 122.352 105.124 157.489 1.00 98.27 170 ASN A C 1
ATOM 1312 O O . ASN A 1 195 ? 122.486 105.405 156.286 1.00 97.74 170 ASN A O 1
ATOM 1317 N N . ALA A 1 196 ? 123.324 105.253 158.382 1.00 96.35 171 ALA A N 1
ATOM 1318 C CA . ALA A 1 196 ? 124.684 105.686 157.993 1.00 94.80 171 ALA A CA 1
ATOM 1319 C C . ALA A 1 196 ? 125.276 104.670 157.010 1.00 93.46 171 ALA A C 1
ATOM 1320 O O . ALA A 1 196 ? 125.910 105.081 156.026 1.00 93.05 171 ALA A O 1
ATOM 1322 N N . LYS A 1 197 ? 125.078 103.383 157.264 1.00 92.63 172 LYS A N 1
ATOM 1323 C CA . LYS A 1 197 ? 125.629 102.336 156.368 1.00 91.81 172 LYS A CA 1
ATOM 1324 C C . LYS A 1 197 ? 124.957 102.428 154.996 1.00 90.49 172 LYS A C 1
ATOM 1325 O O . LYS A 1 197 ? 125.653 102.288 153.973 1.00 90.19 172 LYS A O 1
ATOM 1331 N N . GLN A 1 198 ? 123.657 102.689 154.981 1.00 89.02 173 GLN A N 1
ATOM 1332 C CA . GLN A 1 198 ? 122.886 102.763 153.717 1.00 88.13 173 GLN A CA 1
ATOM 1333 C C . GLN A 1 198 ? 123.379 103.974 152.926 1.00 86.48 173 GLN A C 1
ATOM 1334 O O . GLN A 1 198 ? 123.572 103.838 151.720 1.00 86.29 173 GLN A O 1
ATOM 1340 N N . SER A 1 199 ? 123.593 105.101 153.599 1.00 84.79 174 SER A N 1
ATOM 1341 C CA . SER A 1 199 ? 124.111 106.339 152.967 1.00 83.75 174 SER A CA 1
ATOM 1342 C C . SER A 1 199 ? 125.534 106.095 152.457 1.00 82.81 174 SER A C 1
ATOM 1343 O O . SER A 1 199 ? 125.881 106.601 151.377 1.00 82.88 174 SER A O 1
ATOM 1346 N N . LEU A 1 200 ? 126.331 105.346 153.209 1.00 81.54 175 LEU A N 1
ATOM 1347 C CA . LEU A 1 200 ? 127.711 105.017 152.771 1.00 81.35 175 LEU A CA 1
ATOM 1348 C C . LEU A 1 200 ? 127.671 104.150 151.511 1.00 81.03 175 LEU A C 1
ATOM 1349 O O . LEU A 1 200 ? 128.492 104.371 150.613 1.00 80.39 175 LEU A O 1
ATOM 1354 N N . LYS A 1 201 ? 126.751 103.196 151.451 1.00 81.05 176 LYS A N 1
ATOM 1355 C CA . LYS A 1 201 ? 126.612 102.348 150.241 1.00 81.05 176 LYS A CA 1
ATOM 1356 C C . LYS A 1 201 ? 126.249 103.226 149.044 1.00 80.23 176 LYS A C 1
ATOM 1357 O O . LYS A 1 201 ? 126.837 103.044 147.959 1.00 79.87 176 LYS A O 1
ATOM 1363 N N . HIS A 1 202 ? 125.317 104.151 149.224 1.00 79.91 177 HIS A N 1
ATOM 1364 C CA . HIS A 1 202 ? 124.940 105.078 148.128 1.00 79.54 177 HIS A CA 1
ATOM 1365 C C . HIS A 1 202 ? 126.138 105.945 147.735 1.00 78.38 177 HIS A C 1
ATOM 1366 O O . HIS A 1 202 ? 126.334 106.180 146.534 1.00 78.19 177 HIS A O 1
ATOM 1373 N N . LEU A 1 203 ? 126.913 106.405 148.710 1.00 77.36 178 LEU A N 1
ATOM 1374 C CA . LEU A 1 203 ? 128.107 107.238 148.415 1.00 76.44 178 LEU A CA 1
ATOM 1375 C C . LEU A 1 203 ? 129.126 106.417 147.620 1.00 76.05 178 LEU A C 1
ATOM 1376 O O . LEU A 1 203 ? 129.722 106.965 146.678 1.00 75.98 178 LEU A O 1
ATOM 1381 N N . LYS A 1 204 ? 129.322 105.158 147.982 1.00 75.78 179 LYS A N 1
ATOM 1382 C CA . LYS A 1 204 ? 130.273 104.289 147.243 1.00 75.48 179 LYS A CA 1
ATOM 1383 C C . LYS A 1 204 ? 129.755 104.069 145.820 1.00 74.65 179 LYS A C 1
ATOM 1384 O O . LYS A 1 204 ? 130.575 104.071 144.886 1.00 74.65 179 LYS A O 1
ATOM 1390 N N . THR A 1 205 ? 128.453 103.877 145.652 1.00 74.16 180 THR A N 1
ATOM 1391 C CA . THR A 1 205 ? 127.869 103.725 144.301 1.00 73.91 180 THR A CA 1
ATOM 1392 C C . THR A 1 205 ? 128.139 104.992 143.486 1.00 73.10 180 THR A C 1
ATOM 1393 O O . THR A 1 205 ? 128.548 104.884 142.312 1.00 72.78 180 THR A O 1
ATOM 1397 N N . ALA A 1 206 ? 127.924 106.157 144.087 1.00 72.73 181 ALA A N 1
ATOM 1398 C CA . ALA A 1 206 ? 128.147 107.447 143.392 1.00 72.16 181 ALA A CA 1
ATOM 1399 C C . ALA A 1 206 ? 129.630 107.583 143.031 1.00 71.92 181 ALA A C 1
ATOM 1400 O O . ALA A 1 206 ? 129.945 108.055 141.926 1.00 71.59 181 ALA A O 1
ATOM 1402 N N . VAL A 1 207 ? 130.515 107.190 143.936 1.00 71.61 182 VAL A N 1
ATOM 1403 C CA . VAL A 1 207 ? 131.978 107.306 143.694 1.00 71.17 182 VAL A CA 1
ATOM 1404 C C . VAL A 1 207 ? 132.368 106.383 142.539 1.00 71.53 182 VAL A C 1
ATOM 1405 O O . VAL A 1 207 ? 133.156 106.797 141.671 1.00 71.44 182 VAL A O 1
ATOM 1409 N N . PHE A 1 208 ? 131.847 105.166 142.528 1.00 71.80 183 PHE A N 1
ATOM 1410 C CA . PHE A 1 208 ? 132.139 104.213 141.433 1.00 71.75 183 PHE A CA 1
ATOM 1411 C C . PHE A 1 208 ? 131.621 104.782 140.111 1.00 70.36 183 PHE A C 1
ATOM 1412 O O . PHE A 1 208 ? 132.319 104.684 139.093 1.00 69.69 183 PHE A O 1
ATOM 1420 N N . ILE A 1 209 ? 130.427 105.361 140.123 1.00 69.93 184 ILE A N 1
ATOM 1421 C CA . ILE A 1 209 ? 129.867 105.981 138.891 1.00 69.39 184 ILE A CA 1
ATOM 1422 C C . ILE A 1 209 ? 130.799 107.105 138.436 1.00 68.50 184 ILE A C 1
ATOM 1423 O O . ILE A 1 209 ? 131.102 107.201 137.245 1.00 68.47 184 ILE A O 1
ATOM 1428 N N . TYR A 1 210 ? 131.238 107.938 139.365 1.00 67.92 185 TYR A N 1
ATOM 1429 C CA . TYR A 1 210 ? 132.091 109.101 139.027 1.00 67.54 185 TYR A CA 1
ATOM 1430 C C . TYR A 1 210 ? 133.420 108.635 138.425 1.00 67.25 185 TYR A C 1
ATOM 1431 O O . TYR A 1 210 ? 133.879 109.233 137.453 1.00 67.38 185 TYR A O 1
ATOM 1440 N N . PHE A 1 211 ? 134.035 107.606 138.989 1.00 67.10 186 PHE A N 1
ATOM 1441 C CA . PHE A 1 211 ? 135.401 107.192 138.581 1.00 66.57 186 PHE A CA 1
ATOM 1442 C C . PHE A 1 211 ? 135.385 106.248 137.379 1.00 66.80 186 PHE A C 1
ATOM 1443 O O . PHE A 1 211 ? 136.067 106.531 136.388 1.00 67.04 186 PHE A O 1
ATOM 1451 N N . GLY A 1 212 ? 134.660 105.136 137.463 1.00 66.66 187 GLY A N 1
ATOM 1452 C CA . GLY A 1 212 ? 134.642 104.138 136.374 1.00 66.35 187 GLY A CA 1
ATOM 1453 C C . GLY A 1 212 ? 134.079 104.720 135.088 1.00 66.37 187 GLY A C 1
ATOM 1454 O O . GLY A 1 212 ? 134.688 104.537 134.013 1.00 66.85 187 GLY A O 1
ATOM 1455 N N . ILE A 1 213 ? 132.962 105.423 135.183 1.00 66.66 188 ILE A N 1
ATOM 1456 C CA . ILE A 1 213 ? 132.264 105.928 133.969 1.00 66.99 188 ILE A CA 1
ATOM 1457 C C . ILE A 1 213 ? 133.135 106.989 133.299 1.00 66.91 188 ILE A C 1
ATOM 1458 O O . ILE A 1 213 ? 133.271 106.966 132.066 1.00 66.95 188 ILE A O 1
ATOM 1463 N N . TRP A 1 214 ? 133.744 107.867 134.080 1.00 67.13 189 TRP A N 1
ATOM 1464 C CA . TRP A 1 214 ? 134.577 108.952 133.498 1.00 67.19 189 TRP A CA 1
ATOM 1465 C C . TRP A 1 214 ? 135.711 108.375 132.655 1.00 66.87 189 TRP A C 1
ATOM 1466 O O . TRP A 1 214 ? 136.091 109.013 131.664 1.00 67.26 189 TRP A O 1
ATOM 1477 N N . LEU A 1 215 ? 136.227 107.209 133.024 1.00 66.37 190 LEU A N 1
ATOM 1478 C CA . LEU A 1 215 ? 137.310 106.577 132.233 1.00 65.91 190 LEU A CA 1
ATOM 1479 C C . LEU A 1 215 ? 136.798 106.136 130.863 1.00 65.75 190 LEU A C 1
ATOM 1480 O O . LEU A 1 215 ? 137.637 105.953 129.969 1.00 65.22 190 LEU A O 1
ATOM 1485 N N . LEU A 1 216 ? 135.489 105.981 130.692 1.00 66.24 191 LEU A N 1
ATOM 1486 C CA . LEU A 1 216 ? 134.944 105.526 129.388 1.00 66.45 191 LEU A CA 1
ATOM 1487 C C . LEU A 1 216 ? 134.990 106.658 128.361 1.00 66.56 191 LEU A C 1
ATOM 1488 O O . LEU A 1 216 ? 135.180 106.363 127.170 1.00 66.62 191 LEU A O 1
ATOM 1493 N N . PHE A 1 217 ? 134.799 107.903 128.780 1.00 66.88 192 PHE A N 1
ATOM 1494 C CA . PHE A 1 217 ? 134.782 109.036 127.824 1.00 67.10 192 PHE A CA 1
ATOM 1495 C C . PHE A 1 217 ? 136.081 109.107 127.024 1.00 66.98 192 PHE A C 1
ATOM 1496 O O . PHE A 1 217 ? 136.030 109.207 125.797 1.00 67.17 192 PHE A O 1
ATOM 1504 N N . PRO A 1 218 ? 137.278 109.085 127.650 1.00 67.12 193 PRO A N 1
ATOM 1505 C CA . PRO A 1 218 ? 138.509 109.020 126.863 1.00 67.04 193 PRO A CA 1
ATOM 1506 C C . PRO A 1 218 ? 138.566 107.789 125.948 1.00 67.51 193 PRO A C 1
ATOM 1507 O O . PRO A 1 218 ? 139.040 107.905 124.816 1.00 67.20 193 PRO A O 1
ATOM 1511 N N . LEU A 1 219 ? 138.069 106.650 126.423 1.00 67.81 194 LEU A N 1
ATOM 1512 C CA . LEU A 1 219 ? 138.027 105.432 125.578 1.00 68.40 194 LEU A CA 1
ATOM 1513 C C . LEU A 1 219 ? 137.099 105.672 124.386 1.00 69.47 194 LEU A C 1
ATOM 1514 O O . LEU A 1 219 ? 137.451 105.265 123.268 1.00 70.03 194 LEU A O 1
ATOM 1519 N N . LEU A 1 220 ? 135.958 106.310 124.612 1.00 69.95 195 LEU A N 1
ATOM 1520 C CA . LEU A 1 220 ? 135.022 106.610 123.500 1.00 70.40 195 LEU A CA 1
ATOM 1521 C C . LEU A 1 220 ? 135.689 107.547 122.493 1.00 70.59 195 LEU A C 1
ATOM 1522 O O . LEU A 1 220 ? 135.562 107.305 121.281 1.00 70.14 195 LEU A O 1
ATOM 1527 N N . TRP A 1 221 ? 136.384 108.571 122.963 1.00 71.51 196 TRP A N 1
ATOM 1528 C CA . TRP A 1 221 ? 137.064 109.508 122.037 1.00 72.10 196 TRP A CA 1
ATOM 1529 C C . TRP A 1 221 ? 138.133 108.760 121.240 1.00 72.42 196 TRP A C 1
ATOM 1530 O O . TRP A 1 221 ? 138.219 108.951 120.017 1.00 72.44 196 TRP A O 1
ATOM 1541 N N . LEU A 1 222 ? 138.939 107.948 121.910 1.00 73.42 197 LEU A N 1
ATOM 1542 C CA . LEU A 1 222 ? 140.025 107.202 121.226 1.00 74.08 197 LEU A CA 1
ATOM 1543 C C . LEU A 1 222 ? 139.448 106.148 120.281 1.00 75.10 197 LEU A C 1
ATOM 1544 O O . LEU A 1 222 ? 140.184 105.698 119.401 1.00 75.08 197 LEU A O 1
ATOM 1549 N N . LEU A 1 223 ? 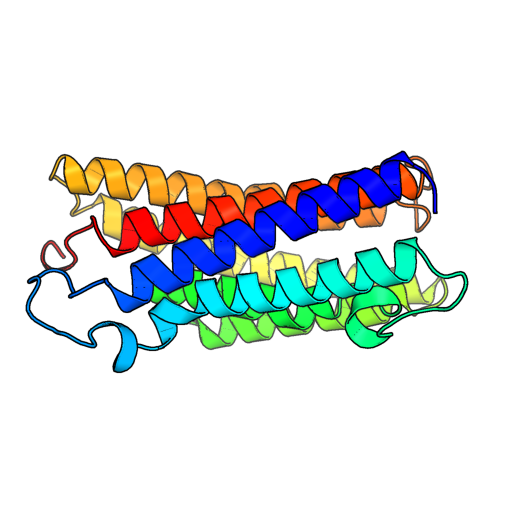138.185 105.772 120.453 1.00 75.82 198 LEU A N 1
ATOM 1550 C CA . LEU A 1 223 ? 137.554 104.718 119.622 1.00 76.78 198 LEU A CA 1
ATOM 1551 C C . LEU A 1 223 ? 136.645 105.328 118.556 1.00 78.40 198 LEU A C 1
ATOM 1552 O O . LEU A 1 223 ? 136.135 104.569 117.719 1.00 78.54 198 LEU A O 1
ATOM 1557 N N . SER A 1 224 ? 136.440 106.640 118.571 1.00 80.23 199 SER A N 1
ATOM 1558 C CA . SER A 1 224 ? 135.493 107.313 117.652 1.00 81.75 199 SER A CA 1
ATOM 1559 C C . SER A 1 224 ? 136.141 107.463 116.271 1.00 82.78 199 SER A C 1
ATOM 1560 O O . SER A 1 224 ? 137.225 106.889 116.014 1.00 82.16 199 SER A O 1
ATOM 1563 N N . TYR A 1 225 ? 135.502 108.213 115.385 1.00 84.26 200 TYR A N 1
ATOM 1564 C CA . TYR A 1 225 ? 136.050 108.456 114.029 1.00 85.28 200 TYR A CA 1
ATOM 1565 C C . TYR A 1 225 ? 137.460 109.043 114.132 1.00 85.57 200 TYR A C 1
ATOM 1566 O O . TYR A 1 225 ? 138.313 108.732 113.299 1.00 85.54 200 TYR A O 1
ATOM 1575 N N . ARG A 1 226 ? 137.698 109.858 115.145 1.00 85.88 201 ARG A N 1
ATOM 1576 C CA . ARG A 1 226 ? 139.069 110.318 115.447 1.00 86.27 201 ARG A CA 1
ATOM 1577 C C . ARG A 1 226 ? 139.896 109.138 115.955 1.00 87.01 201 ARG A C 1
ATOM 1578 O O . ARG A 1 226 ? 139.371 108.259 116.654 1.00 87.83 201 ARG A O 1
ATOM 1586 N N . ALA A 1 227 ? 141.175 109.133 115.616 1.00 86.95 202 ALA A N 1
ATOM 1587 C CA . ALA A 1 227 ? 142.115 108.044 115.971 1.00 87.18 202 ALA A CA 1
ATOM 1588 C C . ALA A 1 227 ? 141.576 106.747 115.348 1.00 87.02 202 ALA A C 1
ATOM 1589 O O . ALA A 1 227 ? 141.334 106.751 114.124 1.00 87.90 202 ALA A O 1
ATOM 1591 N N . ALA A 1 228 ? 141.333 105.697 116.131 1.00 86.88 203 ALA A N 1
ATOM 1592 C CA . ALA A 1 228 ? 140.850 104.407 115.591 1.00 87.19 203 ALA A CA 1
ATOM 1593 C C . ALA A 1 228 ? 139.365 104.542 115.252 1.00 88.03 203 ALA A C 1
ATOM 1594 O O . ALA A 1 228 ? 138.547 104.651 116.176 1.00 88.02 203 ALA A O 1
ATOM 1596 N N . ASN A 1 229 ? 139.030 104.521 113.968 1.00 88.56 204 ASN A N 1
ATOM 1597 C CA . ASN A 1 229 ? 137.630 104.628 113.505 1.00 89.14 204 ASN A CA 1
ATOM 1598 C C . ASN A 1 229 ? 137.045 103.221 113.409 1.00 89.20 204 ASN A C 1
ATOM 1599 O O . ASN A 1 229 ? 137.194 102.564 112.366 1.00 89.36 204 ASN A O 1
ATOM 1604 N N . VAL A 1 230 ? 136.375 102.791 114.463 1.00 88.70 205 VAL A N 1
ATOM 1605 C CA . VAL A 1 230 ? 135.695 101.463 114.498 1.00 88.66 205 VAL A CA 1
ATOM 1606 C C . VAL A 1 230 ? 134.222 101.653 114.845 1.00 88.57 205 VAL A C 1
ATOM 1607 O O . VAL A 1 230 ? 133.363 101.074 114.162 1.00 88.74 205 VAL A O 1
ATOM 1611 N N . ILE A 1 231 ? 133.926 102.435 115.873 1.00 87.89 206 ILE A N 1
ATOM 1612 C CA . ILE A 1 231 ? 132.520 102.685 116.277 1.00 87.58 206 ILE A CA 1
ATOM 1613 C C . ILE A 1 231 ? 131.981 103.829 115.423 1.00 87.92 206 ILE A C 1
ATOM 1614 O O . ILE A 1 231 ? 132.640 104.885 115.295 1.00 87.58 206 ILE A O 1
ATOM 1619 N N . SER A 1 232 ? 130.795 103.642 114.871 1.00 88.55 207 SER A N 1
ATOM 1620 C CA . SER A 1 232 ? 130.140 104.681 114.042 1.00 88.87 207 SER A CA 1
ATOM 1621 C C . SER A 1 232 ? 129.683 105.842 114.929 1.00 89.44 207 SER A C 1
ATOM 1622 O O . SER A 1 232 ? 129.621 105.708 116.177 1.00 89.45 207 SER A O 1
ATOM 1625 N N . ASN A 1 233 ? 129.340 106.949 114.295 1.00 89.89 208 ASN A N 1
ATOM 1626 C CA . ASN A 1 233 ? 128.921 108.174 115.010 1.00 90.38 208 ASN A CA 1
ATOM 1627 C C . ASN A 1 233 ? 127.664 107.906 115.843 1.00 89.86 208 ASN A C 1
ATOM 1628 O O . ASN A 1 233 ? 127.594 108.393 116.986 1.00 89.64 208 ASN A O 1
ATOM 1633 N N . ASP A 1 234 ? 126.701 107.178 115.293 1.00 88.97 209 ASP A N 1
ATOM 1634 C CA . ASP A 1 234 ? 125.400 106.968 115.974 1.00 88.72 209 ASP A CA 1
ATOM 1635 C C . ASP A 1 234 ? 125.625 106.211 117.286 1.00 87.78 209 ASP A C 1
ATOM 1636 O O . ASP A 1 234 ? 125.036 106.592 118.312 1.00 87.57 209 ASP A O 1
ATOM 1641 N N . ILE A 1 235 ? 126.464 105.187 117.266 1.00 86.54 210 ILE A N 1
ATOM 1642 C CA . ILE A 1 235 ? 126.672 104.349 118.477 1.00 85.98 210 ILE A CA 1
ATOM 1643 C C . ILE A 1 235 ? 127.423 105.197 119.509 1.00 84.72 210 ILE A C 1
ATOM 1644 O O . ILE A 1 235 ? 127.112 105.102 120.711 1.00 83.88 210 ILE A O 1
ATOM 1649 N N . ASN A 1 236 ? 128.377 106.001 119.059 1.00 83.49 211 ASN A N 1
ATOM 1650 C CA . ASN A 1 236 ? 129.120 106.901 119.970 1.00 82.79 211 ASN A CA 1
ATOM 1651 C C . ASN A 1 236 ? 128.141 107.871 120.636 1.00 82.38 211 ASN A C 1
ATOM 1652 O O . ASN A 1 236 ? 128.226 108.087 121.854 1.00 81.86 211 ASN A O 1
ATOM 1657 N N . HIS A 1 237 ? 127.236 108.439 119.856 1.00 81.43 212 HIS A N 1
ATOM 1658 C CA . HIS A 1 237 ? 126.246 109.405 120.390 1.00 80.50 212 HIS A CA 1
ATOM 1659 C C . HIS A 1 237 ? 125.339 108.708 121.407 1.00 79.07 212 HIS A C 1
ATOM 1660 O O . HIS A 1 237 ? 125.068 109.285 122.472 1.00 78.81 212 HIS A O 1
ATOM 1667 N N . ILE A 1 238 ? 124.879 107.509 121.090 1.00 76.81 213 ILE A N 1
ATOM 1668 C CA . ILE A 1 238 ? 123.963 106.774 122.005 1.00 75.77 213 ILE A CA 1
ATOM 1669 C C . ILE A 1 238 ? 124.710 106.447 123.301 1.00 75.57 213 ILE A C 1
ATOM 1670 O O . ILE A 1 238 ? 124.128 106.605 124.391 1.00 75.47 213 ILE A O 1
ATOM 1675 N N . PHE A 1 239 ? 125.951 106.000 123.196 1.00 75.43 214 PHE A N 1
ATOM 1676 C CA . PHE A 1 239 ? 126.757 105.680 124.399 1.00 74.94 214 PHE A CA 1
ATOM 1677 C C . PHE A 1 239 ? 126.974 106.940 125.228 1.00 74.14 214 PHE A C 1
ATOM 1678 O O . PHE A 1 239 ? 126.880 106.872 126.460 1.00 74.07 214 PHE A O 1
ATOM 1686 N N . HIS A 1 240 ? 127.242 108.058 124.572 1.00 73.02 215 HIS A N 1
ATOM 1687 C CA . HIS A 1 240 ? 127.415 109.345 125.285 1.00 72.35 215 HIS A CA 1
ATOM 1688 C C . HIS A 1 240 ? 126.130 109.705 126.016 1.00 71.15 215 HIS A C 1
ATOM 1689 O O . HIS A 1 240 ? 126.195 110.117 127.173 1.00 71.04 215 HIS A O 1
ATOM 1696 N N . CYS A 1 241 ? 125.001 109.546 125.355 1.00 69.70 216 CYS A N 1
ATOM 1697 C CA . CYS A 1 241 ? 123.697 109.868 125.977 1.00 69.20 216 CYS A CA 1
ATOM 1698 C C . CYS A 1 241 ? 123.475 108.981 127.208 1.00 68.52 216 CYS A C 1
ATOM 1699 O O . CYS A 1 241 ? 123.081 109.500 128.270 1.00 68.20 216 CYS A O 1
ATOM 1702 N N . ILE A 1 242 ? 123.741 107.691 127.078 1.00 67.66 217 ILE A N 1
ATOM 1703 C CA . ILE A 1 242 ? 123.509 106.743 128.203 1.00 67.25 217 ILE A CA 1
ATOM 1704 C C . ILE A 1 242 ? 124.450 107.099 129.355 1.00 67.12 217 ILE A C 1
ATOM 1705 O O . ILE A 1 242 ? 123.999 107.120 130.519 1.00 67.22 217 ILE A O 1
ATOM 1710 N N . LEU A 1 243 ? 125.713 107.366 129.052 1.00 67.10 218 LEU A N 1
ATOM 1711 C CA . LEU A 1 243 ? 126.695 107.691 130.116 1.00 67.23 218 LEU A CA 1
ATOM 1712 C C . LEU A 1 243 ? 126.281 108.985 130.817 1.00 67.00 218 LEU A C 1
ATOM 1713 O O . LEU A 1 243 ? 126.346 109.034 132.054 1.00 67.21 218 LEU A O 1
ATOM 1718 N N . ASP A 1 244 ? 125.867 109.990 130.058 1.00 66.65 219 ASP A N 1
ATOM 1719 C CA . ASP A 1 244 ? 125.401 111.261 130.661 1.00 67.11 219 ASP A CA 1
ATOM 1720 C C . ASP A 1 244 ? 124.213 110.995 131.570 1.00 66.73 219 ASP A C 1
ATOM 1721 O O . ASP A 1 244 ? 124.222 111.447 132.718 1.00 66.54 219 ASP A O 1
ATOM 1726 N N . VAL A 1 245 ? 123.224 110.284 131.061 1.00 66.01 220 VAL A N 1
ATOM 1727 C CA . VAL A 1 245 ? 121.986 110.040 131.839 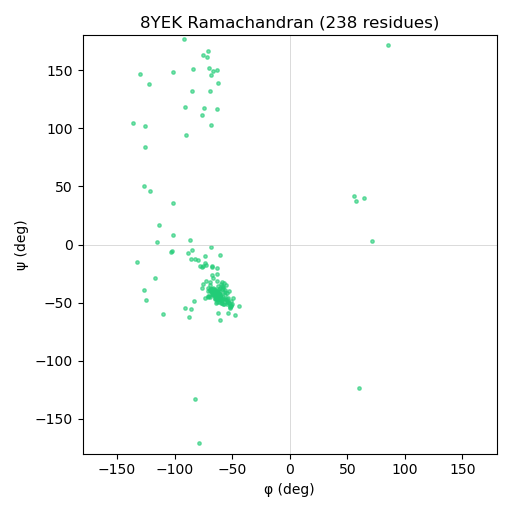1.00 65.88 220 VAL A CA 1
ATOM 1728 C C . VAL A 1 245 ? 122.360 109.346 133.145 1.00 65.67 220 VAL A C 1
ATOM 1729 O O . VAL A 1 245 ? 121.957 109.822 134.215 1.00 65.37 220 VAL A O 1
ATOM 1733 N N . ILE A 1 246 ? 123.129 108.272 133.064 1.00 66.61 221 ILE A N 1
ATOM 1734 C CA . ILE A 1 246 ? 123.499 107.506 134.284 1.00 67.34 221 ILE A CA 1
ATOM 1735 C C . ILE A 1 246 ? 124.258 108.450 135.217 1.00 67.40 221 ILE A C 1
ATOM 1736 O O . ILE A 1 246 ? 123.732 108.811 136.282 1.00 68.30 221 ILE A O 1
ATOM 1741 N N . ALA A 1 247 ? 125.432 108.895 134.785 1.00 67.13 222 ALA A N 1
ATOM 1742 C CA . ALA A 1 247 ? 126.412 109.591 135.647 1.00 67.99 222 ALA A CA 1
ATOM 1743 C C . ALA A 1 247 ? 125.907 110.972 136.068 1.00 68.30 222 ALA A C 1
ATOM 1744 O O . ALA A 1 247 ? 126.628 111.640 136.812 1.00 68.72 222 ALA A O 1
ATOM 1746 N N . LYS A 1 248 ? 124.733 111.400 135.610 1.00 68.09 223 LYS A N 1
ATOM 1747 C CA . LYS A 1 248 ? 124.126 112.649 136.124 1.00 67.32 223 LYS A CA 1
ATOM 1748 C C . LYS A 1 248 ? 122.895 112.339 136.968 1.00 67.31 223 LYS A C 1
ATOM 1749 O O . LYS A 1 248 ? 122.900 112.687 138.157 1.00 67.34 223 LYS A O 1
ATOM 1755 N N . SER A 1 249 ? 121.881 111.694 136.404 1.00 66.91 224 SER A N 1
ATOM 1756 C CA . SER A 1 249 ? 120.626 111.419 137.150 1.00 66.88 224 SER A CA 1
ATOM 1757 C C . SER A 1 249 ? 120.920 110.520 138.357 1.00 66.65 224 SER A C 1
ATOM 1758 O O . SER A 1 249 ? 120.664 110.938 139.508 1.00 67.21 224 SER A O 1
ATOM 1761 N N . VAL A 1 250 ? 121.461 109.338 138.111 1.00 65.83 225 VAL A N 1
ATOM 1762 C CA . VAL A 1 250 ? 121.648 108.351 139.208 1.00 65.74 225 VAL A CA 1
ATOM 1763 C C . VAL A 1 250 ? 122.704 108.894 140.169 1.00 65.44 225 VAL A C 1
ATOM 1764 O O . VAL A 1 250 ? 122.556 108.732 141.391 1.00 66.06 225 VAL A O 1
ATOM 1768 N N . TYR A 1 251 ? 123.726 109.536 139.631 1.00 65.44 226 TYR A N 1
ATOM 1769 C CA . TYR A 1 251 ? 124.821 110.092 140.457 1.00 65.24 226 TYR A CA 1
ATOM 1770 C C . TYR A 1 251 ? 124.261 111.144 141.415 1.00 65.19 226 TYR A C 1
ATOM 1771 O O . TYR A 1 251 ? 124.556 111.098 142.620 1.00 65.47 226 TYR A O 1
ATOM 1780 N N . GLY A 1 252 ? 123.473 112.080 140.896 1.00 64.90 227 GLY A N 1
ATOM 1781 C CA . GLY A 1 252 ? 122.892 113.144 141.734 1.00 64.80 227 GLY A CA 1
ATOM 1782 C C . GLY A 1 252 ? 121.910 112.575 142.739 1.00 64.50 227 GLY A C 1
ATOM 1783 O O . GLY A 1 252 ? 121.884 113.053 143.886 1.00 64.73 227 GLY A O 1
ATOM 1784 N N . PHE A 1 253 ? 121.115 111.591 142.337 1.00 64.59 228 PHE A N 1
ATOM 1785 C CA . PHE A 1 253 ? 120.155 110.964 143.277 1.00 64.75 228 PHE A CA 1
ATOM 1786 C C . PHE A 1 253 ? 120.915 110.303 144.426 1.00 65.03 228 PHE A C 1
ATOM 1787 O O . PHE A 1 253 ? 120.523 110.471 145.590 1.00 65.60 228 PHE A O 1
ATOM 1795 N N . ALA A 1 254 ? 121.975 109.566 144.116 1.00 65.66 229 ALA A N 1
ATOM 1796 C CA . ALA A 1 254 ? 122.783 108.889 145.157 1.00 66.22 229 ALA A CA 1
ATOM 1797 C C . ALA A 1 254 ? 123.442 109.926 146.068 1.00 66.83 229 ALA A C 1
ATOM 1798 O O . ALA A 1 254 ? 123.410 109.772 147.298 1.00 67.33 229 ALA A O 1
ATOM 1800 N N . LEU A 1 255 ? 124.103 110.904 145.472 1.00 67.27 230 LEU A N 1
ATOM 1801 C CA . LEU A 1 255 ? 124.701 111.983 146.277 1.00 67.84 230 LEU A CA 1
ATOM 1802 C C . LEU A 1 255 ? 123.634 112.509 147.236 1.00 68.55 230 LEU A C 1
ATOM 1803 O O . LEU A 1 255 ? 123.931 112.626 148.427 1.00 69.20 230 LEU A O 1
ATOM 1808 N N . LEU A 1 256 ? 122.423 112.746 146.738 1.00 69.08 231 LEU A N 1
ATOM 1809 C CA . LEU A 1 256 ? 121.332 113.353 147.539 1.00 69.61 231 LEU A CA 1
ATOM 1810 C C . LEU A 1 256 ? 120.883 112.384 148.630 1.00 70.33 231 LEU A C 1
ATOM 1811 O O . LEU A 1 256 ? 120.672 112.836 149.770 1.00 70.80 231 LEU A O 1
ATOM 1816 N N . TYR A 1 257 ? 120.747 111.101 148.312 1.00 71.06 232 TYR A N 1
ATOM 1817 C CA . TYR A 1 257 ? 120.402 110.110 149.356 1.00 72.33 232 TYR A CA 1
ATOM 1818 C C . TYR A 1 257 ? 121.446 110.213 150.459 1.00 72.61 232 TYR A C 1
ATOM 1819 O O . TYR A 1 257 ? 121.079 110.137 151.639 1.00 73.00 232 TYR A O 1
ATOM 1828 N N . PHE A 1 258 ? 122.706 110.365 150.073 1.00 73.03 233 PHE A N 1
ATOM 1829 C CA . PHE A 1 258 ? 123.815 110.349 151.052 1.00 73.69 233 PHE A CA 1
ATOM 1830 C C . PHE A 1 258 ? 123.784 111.618 151.902 1.00 74.48 233 PHE A C 1
ATOM 1831 O O . PHE A 1 258 ? 123.951 111.537 153.124 1.00 74.79 233 PHE A O 1
ATOM 1839 N N . LYS A 1 259 ? 123.575 112.765 151.274 1.00 75.41 234 LYS A N 1
ATOM 1840 C CA . LYS A 1 259 ? 123.610 114.058 152.003 1.00 76.26 234 LYS A CA 1
ATOM 1841 C C . LYS A 1 259 ? 122.468 114.126 153.018 1.00 78.29 234 LYS A C 1
ATOM 1842 O O . LYS A 1 259 ? 122.726 114.518 154.176 1.00 78.69 234 LYS A O 1
ATOM 1848 N N . MET A 1 260 ? 121.265 113.727 152.631 1.00 80.22 235 MET A N 1
ATOM 1849 C CA . MET A 1 260 ? 120.111 113.834 153.557 1.00 81.67 235 MET A CA 1
ATOM 1850 C C . MET A 1 260 ? 120.205 112.764 154.652 1.00 83.24 235 MET A C 1
ATOM 1851 O O . MET A 1 260 ? 120.014 113.095 155.826 1.00 83.58 235 MET A O 1
ATOM 1856 N N . TYR A 1 261 ? 120.498 111.523 154.292 1.00 85.46 236 TYR A N 1
ATOM 1857 C CA . TYR A 1 261 ? 120.349 110.379 155.225 1.00 87.52 236 TYR A CA 1
ATOM 1858 C C . TYR A 1 261 ? 121.697 109.957 155.797 1.00 87.98 236 TYR A C 1
ATOM 1859 O O . TYR A 1 261 ? 121.906 108.763 156.044 1.00 88.26 236 TYR A O 1
ATOM 1868 N N . PHE A 1 262 ? 122.593 110.900 156.059 1.00 88.29 237 PHE A N 1
ATOM 1869 C CA . PHE A 1 262 ? 123.878 110.569 156.729 1.00 89.04 237 PHE A CA 1
ATOM 1870 C C . PHE A 1 262 ? 124.198 111.603 157.804 1.00 90.74 237 PHE A C 1
ATOM 1871 O O . PHE A 1 262 ? 124.680 112.695 157.460 1.00 90.60 237 PHE A O 1
ATOM 1879 N N . ASP A 1 263 ? 124.013 111.260 159.075 1.00 93.42 238 ASP A N 1
ATOM 1880 C CA . ASP A 1 263 ? 124.254 112.230 160.176 1.00 95.61 238 ASP A CA 1
ATOM 1881 C C . ASP A 1 263 ? 125.733 112.610 160.181 1.00 97.12 238 ASP A C 1
ATOM 1882 O O . ASP A 1 263 ? 126.571 111.728 160.398 1.00 97.21 238 ASP A O 1
ATOM 1887 N N . LYS A 1 264 ? 126.040 113.879 159.936 1.00 98.75 239 LYS A N 1
ATOM 1888 C CA . LYS A 1 264 ? 127.436 114.377 159.995 1.00 100.15 239 LYS A CA 1
ATOM 1889 C C . LYS A 1 264 ? 127.916 114.461 161.443 1.00 102.79 239 LYS A C 1
ATOM 1890 O O . LYS A 1 264 ? 129.122 114.257 161.661 1.00 103.01 239 LYS A O 1
ATOM 1896 N N . LYS A 1 265 ? 127.024 114.722 162.394 1.00 105.65 240 LYS A N 1
ATOM 1897 C CA . LYS A 1 265 ? 127.425 114.942 163.806 1.00 107.98 240 LYS A CA 1
ATOM 1898 C C . LYS A 1 265 ? 128.127 113.702 164.369 1.00 109.70 240 LYS A C 1
ATOM 1899 O O . LYS A 1 265 ? 128.665 113.802 165.472 1.00 109.84 240 LYS A O 1
ATOM 1905 N N . LEU A 1 266 ? 128.123 112.583 163.650 1.00 111.50 241 LEU A N 1
ATOM 1906 C CA . LEU A 1 266 ? 128.809 111.352 164.107 1.00 112.89 241 LEU A CA 1
ATOM 1907 C C . LEU A 1 266 ? 130.328 111.468 163.981 1.00 114.03 241 LEU A C 1
ATOM 1908 O O . LEU A 1 266 ? 131.010 110.550 164.481 1.00 113.99 241 LEU A O 1
ATOM 1913 N N . ILE A 1 267 ? 130.829 112.502 163.316 1.00 114.93 242 ILE A N 1
ATOM 1914 C CA . ILE A 1 267 ? 132.291 112.731 163.162 1.00 116.08 242 ILE A CA 1
ATOM 1915 C C . ILE A 1 267 ? 132.992 112.517 164.511 1.00 116.90 242 ILE A C 1
ATOM 1916 O O . ILE A 1 267 ? 132.431 112.830 165.555 1.00 117.74 242 ILE A O 1
#

Nearest PDB structures (foldseek):
  8yej-assembly1_A  TM=1.004E+00  e=1.225E-31  Guillardia theta CCMP2712
  8gi8-assembly1_A  TM=9.162E-01  e=1.021E-08  Hyphochytrium catenoides
  8zao-assembly1_A  TM=8.996E-01  e=3.036E-08  Hyphochytrium catenoides
  8zap-assembly1_B  TM=9.039E-01  e=3.775E-08  Hyphochytrium catenoides
  8iu0-assembly1_A  TM=9.005E-01  e=6.097E-08  Hyphochytrium catenoides